Protein AF-A0A969C068-F1 (afdb_monomer)

Structure (mmCIF, N/CA/C/O backbone):
data_AF-A0A969C068-F1
#
_entry.id   AF-A0A969C068-F1
#
loop_
_atom_site.group_PDB
_atom_site.id
_atom_site.type_symbol
_atom_site.label_atom_id
_atom_site.label_alt_id
_atom_site.label_comp_id
_atom_site.label_asym_id
_atom_site.label_entity_id
_atom_site.label_seq_id
_atom_site.pdbx_PDB_ins_code
_atom_site.Cartn_x
_atom_site.Cartn_y
_atom_site.Cartn_z
_atom_site.occupancy
_atom_site.B_iso_or_equiv
_atom_site.auth_seq_id
_atom_site.auth_comp_id
_atom_site.auth_asym_id
_atom_site.auth_atom_id
_atom_site.pdbx_PDB_model_num
ATOM 1 N N . MET A 1 1 ? 37.171 -0.231 34.905 1.00 26.89 1 MET A N 1
ATOM 2 C CA . MET A 1 1 ? 38.374 -1.088 34.854 1.00 26.89 1 MET A CA 1
ATOM 3 C C . MET A 1 1 ? 37.939 -2.482 34.442 1.00 26.89 1 MET A C 1
ATOM 5 O O . MET A 1 1 ? 37.021 -3.018 35.045 1.00 26.89 1 MET A O 1
ATOM 9 N N . ASN A 1 2 ? 38.546 -2.981 33.366 1.00 22.22 2 ASN A N 1
ATOM 10 C CA . ASN A 1 2 ? 38.392 -4.321 32.802 1.00 22.22 2 ASN A CA 1
ATOM 11 C C . ASN A 1 2 ? 38.686 -5.425 33.834 1.00 22.22 2 ASN A C 1
ATOM 13 O O . ASN A 1 2 ? 39.594 -5.257 34.643 1.00 22.22 2 ASN A O 1
ATOM 17 N N . LEU A 1 3 ? 38.028 -6.582 33.726 1.00 22.08 3 LEU A N 1
ATOM 18 C CA . LEU A 1 3 ? 38.562 -7.751 33.004 1.00 22.08 3 LEU A CA 1
ATOM 19 C C . LEU A 1 3 ? 37.631 -8.968 33.172 1.00 22.08 3 LEU A C 1
ATOM 21 O O . LEU A 1 3 ? 37.274 -9.362 34.276 1.00 22.08 3 LEU A O 1
ATOM 25 N N . ASN A 1 4 ? 37.286 -9.558 32.029 1.00 23.44 4 ASN A N 1
ATOM 26 C CA . ASN A 1 4 ? 36.850 -10.946 31.856 1.00 23.44 4 ASN A CA 1
ATOM 27 C C . ASN A 1 4 ? 38.076 -11.882 32.041 1.00 23.44 4 ASN A C 1
ATOM 29 O O . ASN A 1 4 ? 39.200 -11.393 31.875 1.00 23.44 4 ASN A O 1
ATOM 33 N N . PRO A 1 5 ? 37.920 -13.194 32.324 1.00 29.92 5 PRO A N 1
ATOM 34 C CA . PRO A 1 5 ? 37.975 -14.149 31.202 1.00 29.92 5 PRO A CA 1
ATOM 35 C C . PRO A 1 5 ? 37.149 -15.458 31.346 1.00 29.92 5 PRO A C 1
ATOM 37 O O . PRO A 1 5 ? 37.203 -16.149 32.357 1.00 29.92 5 PRO A O 1
ATOM 40 N N . GLN A 1 6 ? 36.450 -15.784 30.249 1.00 21.89 6 GLN A N 1
ATOM 41 C CA . GLN A 1 6 ? 36.384 -17.044 29.467 1.00 21.89 6 GLN A CA 1
ATOM 42 C C . GLN A 1 6 ? 36.517 -18.428 30.136 1.00 21.89 6 GLN A C 1
ATOM 44 O O . GLN A 1 6 ? 37.491 -18.680 30.826 1.00 21.89 6 GLN A O 1
ATOM 49 N N . TRP A 1 7 ? 35.608 -19.349 29.762 1.00 20.95 7 TRP A N 1
ATOM 50 C CA . TRP A 1 7 ? 35.811 -20.614 28.993 1.00 20.95 7 TRP A CA 1
ATOM 51 C C . TRP A 1 7 ? 34.402 -21.204 28.700 1.00 20.95 7 TRP A C 1
ATOM 53 O O . TRP A 1 7 ? 33.649 -21.458 29.630 1.00 20.95 7 TRP A O 1
ATOM 63 N N . VAL A 1 8 ? 33.842 -21.129 27.481 1.00 22.89 8 VAL A N 1
ATOM 64 C CA . VAL A 1 8 ? 33.954 -22.034 26.305 1.00 22.89 8 VAL A CA 1
ATOM 65 C C . VAL A 1 8 ? 33.561 -23.497 26.582 1.00 22.89 8 VAL A C 1
ATOM 67 O O . VAL A 1 8 ? 34.264 -24.215 27.284 1.00 22.89 8 VAL A O 1
ATOM 70 N N . GLY A 1 9 ? 32.474 -23.941 25.934 1.00 22.34 9 GLY A N 1
ATOM 71 C CA . GLY A 1 9 ? 32.031 -25.339 25.853 1.00 22.34 9 GLY A CA 1
ATOM 72 C C . GLY A 1 9 ? 30.674 -25.484 25.147 1.00 22.34 9 GLY A C 1
ATOM 73 O O . GLY A 1 9 ? 29.626 -25.325 25.753 1.00 22.34 9 GLY A O 1
ATOM 74 N N . THR A 1 10 ? 30.725 -25.734 23.843 1.00 22.59 10 THR A N 1
ATOM 75 C CA . THR A 1 10 ? 29.670 -25.747 22.811 1.00 22.59 10 THR A CA 1
ATOM 76 C C . THR A 1 10 ? 28.688 -26.931 22.860 1.00 22.59 10 THR A C 1
ATOM 78 O O . THR A 1 10 ? 29.122 -28.061 23.053 1.00 22.59 10 THR A O 1
ATOM 81 N N . SER A 1 11 ? 27.413 -26.734 22.491 1.00 22.06 11 SER A N 1
ATOM 82 C CA . SER A 1 11 ? 26.853 -27.189 21.193 1.00 22.06 11 SER A CA 1
ATOM 83 C C . SER A 1 11 ? 25.312 -27.141 21.115 1.00 22.06 11 SER A C 1
ATOM 85 O O . SER A 1 11 ? 24.604 -27.541 22.029 1.00 22.06 11 SER A O 1
ATOM 87 N N . HIS A 1 12 ? 24.847 -26.682 19.946 1.00 24.69 12 HIS A N 1
ATOM 88 C CA . HIS A 1 12 ? 23.595 -27.026 19.257 1.00 24.69 12 HIS A CA 1
ATOM 89 C C . HIS A 1 12 ? 22.262 -26.590 19.882 1.00 24.69 12 HIS A C 1
ATOM 91 O O . HIS A 1 12 ? 21.531 -27.382 20.466 1.00 24.69 12 HIS A O 1
ATOM 97 N N . ASN A 1 13 ? 21.860 -25.357 19.562 1.00 24.27 13 ASN A N 1
ATOM 98 C CA . ASN A 1 13 ? 20.476 -25.107 19.163 1.00 24.27 13 ASN A CA 1
ATOM 99 C C . ASN A 1 13 ? 20.454 -23.950 18.150 1.00 24.27 13 ASN A C 1
ATOM 101 O O . ASN A 1 13 ? 20.527 -22.782 18.523 1.00 24.27 13 ASN A O 1
ATOM 105 N N . SER A 1 14 ? 20.470 -24.271 16.854 1.00 24.91 14 SER A N 1
ATOM 106 C CA . SER A 1 14 ? 20.251 -23.281 15.797 1.00 24.91 14 SER A CA 1
ATOM 107 C C . SER A 1 14 ? 18.762 -22.959 15.746 1.00 24.91 14 SER A C 1
ATOM 109 O O . SER A 1 14 ? 17.967 -23.714 15.182 1.00 24.91 14 SER A O 1
ATOM 111 N N . ASP A 1 15 ? 18.416 -21.844 16.383 1.00 25.52 15 ASP A N 1
ATOM 112 C CA . ASP A 1 15 ? 17.096 -21.234 16.371 1.00 25.52 15 ASP A CA 1
ATOM 113 C C . ASP A 1 15 ? 16.577 -21.033 14.945 1.00 25.52 15 ASP A C 1
ATOM 115 O O . ASP A 1 15 ? 17.195 -20.389 14.094 1.00 25.52 15 ASP A O 1
ATOM 119 N N . ARG A 1 16 ? 15.380 -21.575 14.723 1.00 26.78 16 ARG A N 1
ATOM 120 C CA . ARG A 1 16 ? 14.527 -21.342 13.561 1.00 26.78 16 ARG A CA 1
ATOM 121 C C . ARG A 1 16 ? 14.121 -19.866 13.510 1.00 26.78 16 ARG A C 1
ATOM 123 O O . ARG A 1 16 ? 13.152 -19.470 14.152 1.00 26.78 16 ARG A O 1
ATOM 130 N N . ARG A 1 17 ? 14.814 -19.061 12.706 1.00 28.52 17 ARG A N 1
ATOM 131 C CA . ARG A 1 17 ? 14.251 -17.827 12.141 1.00 28.52 17 ARG A CA 1
ATOM 132 C C . ARG A 1 17 ? 13.778 -18.150 10.730 1.00 28.52 17 ARG A C 1
ATOM 134 O O . ARG A 1 17 ? 14.589 -18.272 9.820 1.00 28.52 17 ARG A O 1
ATOM 141 N N . ASN A 1 18 ? 12.474 -18.361 10.581 1.00 27.80 18 ASN A N 1
ATOM 142 C CA . ASN A 1 18 ? 11.848 -18.476 9.269 1.00 27.80 18 ASN A CA 1
ATOM 143 C C . ASN A 1 18 ? 11.972 -17.119 8.563 1.00 27.80 18 ASN A C 1
ATOM 145 O O . ASN A 1 18 ? 11.540 -16.104 9.111 1.00 27.80 18 ASN A O 1
ATOM 149 N N . SER A 1 19 ? 12.587 -17.110 7.381 1.00 33.56 19 SER A N 1
ATOM 150 C CA . SER A 1 19 ? 12.609 -15.954 6.486 1.00 33.56 19 SER A CA 1
ATOM 151 C C . SER A 1 19 ? 11.180 -15.639 6.034 1.00 33.56 19 SER A C 1
ATOM 153 O O . SER A 1 19 ? 10.400 -16.538 5.728 1.00 33.56 19 SER A O 1
ATOM 155 N N . VAL A 1 20 ? 10.824 -14.355 6.030 1.00 35.84 20 VAL A N 1
ATOM 156 C CA . VAL A 1 20 ? 9.462 -13.828 5.814 1.00 35.84 20 VAL A CA 1
ATOM 157 C C . VAL A 1 20 ? 9.002 -13.942 4.344 1.00 35.84 20 VAL A C 1
ATOM 159 O O . VAL A 1 20 ? 7.832 -13.704 4.043 1.00 35.84 20 VAL A O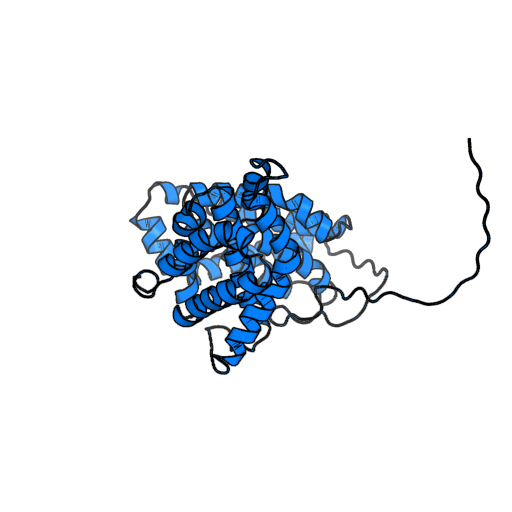 1
ATOM 162 N N . TYR A 1 21 ? 9.881 -14.380 3.437 1.00 37.47 21 TYR A N 1
ATOM 163 C CA . TYR A 1 21 ? 9.720 -14.223 1.985 1.00 37.47 21 TYR A CA 1
ATOM 164 C C . TYR A 1 21 ? 9.565 -15.537 1.191 1.00 37.47 21 TYR A C 1
ATOM 166 O O . TYR A 1 21 ? 9.425 -15.520 -0.029 1.00 37.47 21 TYR A O 1
ATOM 174 N N . ASP A 1 22 ? 9.483 -16.687 1.866 1.00 28.73 22 ASP A N 1
ATOM 175 C CA . ASP A 1 22 ? 9.559 -18.020 1.237 1.00 28.73 22 ASP A CA 1
ATOM 176 C C . ASP A 1 22 ? 8.283 -18.497 0.484 1.00 28.73 22 ASP A C 1
ATOM 178 O O . ASP A 1 22 ? 8.166 -19.680 0.158 1.00 28.73 22 ASP A O 1
ATOM 182 N N . SER A 1 23 ? 7.282 -17.647 0.194 1.00 30.17 23 SER A N 1
ATOM 183 C CA . SER A 1 23 ? 5.992 -18.145 -0.338 1.00 30.17 23 SER A CA 1
ATOM 184 C C . SER A 1 23 ? 5.181 -17.191 -1.240 1.00 30.17 23 SER A C 1
ATOM 186 O O . SER A 1 23 ? 4.031 -16.882 -0.917 1.00 30.17 23 SER A O 1
ATOM 188 N N . ILE A 1 24 ? 5.727 -16.749 -2.389 1.00 37.03 24 ILE A N 1
ATOM 189 C CA . ILE A 1 24 ? 5.018 -15.877 -3.364 1.00 37.03 24 ILE A CA 1
ATOM 190 C C . ILE A 1 24 ? 5.198 -16.308 -4.846 1.00 37.03 24 ILE A C 1
ATOM 192 O O . ILE A 1 24 ? 6.247 -16.089 -5.446 1.00 37.03 24 ILE A O 1
ATOM 196 N N . PRO A 1 25 ? 4.175 -16.910 -5.477 1.00 32.34 25 PRO A N 1
ATOM 197 C CA . PRO A 1 25 ? 4.008 -16.906 -6.951 1.00 32.34 25 PRO A CA 1
ATOM 198 C C . PRO A 1 25 ? 3.391 -15.630 -7.554 1.00 32.34 25 PRO A C 1
ATOM 200 O O . PRO A 1 25 ? 2.635 -14.950 -6.883 1.00 32.34 25 PRO A O 1
ATOM 203 N N . GLY A 1 26 ? 3.695 -15.315 -8.825 1.00 37.41 26 GLY A N 1
ATOM 204 C CA . GLY A 1 26 ? 3.322 -14.072 -9.553 1.00 37.41 26 GLY A CA 1
ATOM 205 C C . GLY A 1 26 ? 4.526 -13.189 -9.926 1.00 37.41 26 GLY A C 1
ATOM 206 O O . GLY A 1 26 ? 4.526 -12.533 -10.965 1.00 37.41 26 GLY A O 1
ATOM 207 N N . LEU A 1 27 ? 5.569 -13.310 -9.100 1.00 41.44 27 LEU A N 1
ATOM 208 C CA . LEU A 1 27 ? 6.990 -12.971 -9.279 1.00 41.44 27 LEU A CA 1
ATOM 209 C C . LEU A 1 27 ? 7.853 -14.198 -8.869 1.00 41.44 27 LEU A C 1
ATOM 211 O O . LEU A 1 27 ? 8.965 -14.082 -8.367 1.00 41.44 27 LEU A O 1
ATOM 215 N N . GLY A 1 28 ? 7.286 -15.404 -9.003 1.00 33.44 28 GLY A N 1
ATOM 216 C CA . GLY A 1 28 ? 7.732 -16.605 -8.293 1.00 33.44 28 GLY A CA 1
ATOM 217 C C . GLY A 1 28 ? 8.733 -17.469 -9.044 1.00 33.44 28 GLY A C 1
ATOM 218 O O . GLY A 1 28 ? 8.335 -18.353 -9.800 1.00 33.44 28 GLY A O 1
ATOM 219 N N . TRP A 1 29 ? 10.016 -17.286 -8.746 1.00 33.97 29 TRP A N 1
ATOM 220 C CA . TRP A 1 29 ? 11.035 -18.323 -8.955 1.00 33.97 29 TRP A CA 1
ATOM 221 C C . TRP A 1 29 ? 12.143 -18.357 -7.892 1.00 33.97 29 TRP A C 1
ATOM 223 O O . TRP A 1 29 ? 13.079 -19.144 -8.001 1.00 33.97 29 TRP A O 1
ATOM 233 N N . ALA A 1 30 ? 12.033 -17.591 -6.811 1.00 31.09 30 ALA A N 1
ATOM 234 C CA . ALA A 1 30 ? 13.000 -17.635 -5.722 1.00 31.09 30 ALA A CA 1
ATOM 235 C C . ALA A 1 30 ? 12.684 -18.753 -4.717 1.00 31.09 30 ALA A C 1
ATOM 237 O O . ALA A 1 30 ? 12.250 -18.507 -3.599 1.00 31.09 30 ALA A O 1
ATOM 238 N N . ALA A 1 31 ? 12.903 -19.998 -5.124 1.00 29.80 31 ALA A N 1
ATOM 239 C CA . ALA A 1 31 ? 13.123 -21.091 -4.188 1.00 29.80 31 ALA A CA 1
ATOM 240 C C . ALA A 1 31 ? 14.431 -21.778 -4.570 1.00 29.80 31 ALA A C 1
ATOM 242 O O . ALA A 1 31 ? 14.432 -22.792 -5.260 1.00 29.80 31 ALA A O 1
ATOM 243 N N . ASN A 1 32 ? 15.549 -21.191 -4.139 1.00 29.09 32 ASN A N 1
ATOM 244 C CA . ASN A 1 32 ? 16.734 -21.945 -3.756 1.00 29.09 32 ASN A CA 1
ATOM 245 C C . ASN A 1 32 ? 17.608 -21.133 -2.794 1.00 29.09 32 ASN A C 1
ATOM 247 O O . ASN A 1 32 ? 17.698 -19.914 -2.873 1.00 29.09 32 ASN A O 1
ATOM 251 N N . ARG A 1 33 ? 18.178 -21.885 -1.849 1.00 32.56 33 ARG A N 1
ATOM 252 C CA . ARG A 1 33 ? 18.987 -21.494 -0.690 1.00 32.56 33 ARG A CA 1
ATOM 253 C C . ARG A 1 33 ? 20.049 -20.429 -0.965 1.00 32.56 33 ARG A C 1
ATOM 255 O O . ARG A 1 33 ? 20.595 -20.371 -2.059 1.00 32.56 33 ARG A O 1
ATOM 262 N N . PHE A 1 34 ? 20.417 -19.749 0.127 1.00 34.94 34 PHE A N 1
ATOM 263 C CA . PHE A 1 34 ? 21.743 -19.189 0.410 1.00 34.94 34 PHE A CA 1
ATOM 264 C C . PHE A 1 34 ? 22.828 -19.645 -0.573 1.00 34.94 34 PHE A C 1
ATOM 266 O O . PHE A 1 34 ? 23.245 -20.805 -0.554 1.00 34.94 34 PHE A O 1
ATOM 273 N N . VAL A 1 35 ? 23.321 -18.690 -1.354 1.00 32.38 35 VAL A N 1
ATOM 274 C CA . VAL A 1 35 ? 24.689 -18.701 -1.856 1.00 32.38 35 VAL A CA 1
ATOM 275 C C . VAL A 1 35 ? 25.388 -17.551 -1.145 1.00 32.38 35 VAL A C 1
ATOM 277 O O . VAL A 1 35 ? 25.055 -16.384 -1.334 1.00 32.38 35 VAL A O 1
ATOM 280 N N . GLU A 1 36 ? 26.304 -17.908 -0.250 1.00 36.44 36 GLU A N 1
ATOM 281 C CA . GLU A 1 36 ? 27.382 -17.018 0.161 1.00 36.44 36 GLU A CA 1
ATOM 282 C C . GLU A 1 36 ? 28.137 -16.570 -1.095 1.00 36.44 36 GLU A C 1
ATOM 284 O O . GLU A 1 36 ? 28.529 -17.412 -1.896 1.00 36.44 36 GLU A O 1
ATOM 289 N N . ASN A 1 37 ? 28.349 -15.259 -1.234 1.00 45.59 37 ASN A N 1
ATOM 290 C CA . ASN A 1 37 ? 29.327 -14.636 -2.129 1.00 45.59 37 ASN A CA 1
ATOM 291 C C . ASN A 1 37 ? 29.471 -15.266 -3.526 1.00 45.59 37 ASN A C 1
ATOM 293 O O . ASN A 1 37 ? 30.408 -16.017 -3.797 1.00 45.59 37 ASN A O 1
ATOM 297 N N . SER A 1 38 ? 28.645 -14.820 -4.465 1.00 35.81 38 SER A N 1
ATOM 298 C CA . SER A 1 38 ? 29.034 -14.781 -5.874 1.00 35.81 38 SER A CA 1
ATOM 299 C C . SER A 1 38 ? 28.837 -13.357 -6.371 1.00 35.81 38 SER A C 1
ATOM 301 O O . SER A 1 38 ? 27.706 -12.903 -6.524 1.00 35.81 38 SER A O 1
ATOM 303 N N . GLY A 1 39 ? 29.953 -12.644 -6.536 1.00 44.19 39 GLY A N 1
ATOM 304 C CA . GLY A 1 39 ? 30.001 -11.323 -7.149 1.00 44.19 39 GLY A CA 1
ATOM 305 C C . GLY A 1 39 ? 29.659 -11.407 -8.630 1.00 44.19 39 GLY A C 1
ATOM 306 O O . GLY A 1 39 ? 30.554 -11.416 -9.468 1.00 44.19 39 GLY A O 1
ATOM 307 N N . ASP A 1 40 ? 28.368 -11.487 -8.931 1.00 54.28 40 ASP A N 1
ATOM 308 C CA . ASP A 1 40 ? 27.843 -11.105 -10.233 1.00 54.28 40 ASP A CA 1
ATOM 309 C C . ASP A 1 40 ? 27.427 -9.640 -10.112 1.00 54.28 40 ASP A C 1
ATOM 311 O O . ASP A 1 40 ? 26.309 -9.328 -9.698 1.00 54.28 40 ASP A O 1
ATOM 315 N N . ASP A 1 41 ? 28.367 -8.738 -10.405 1.00 63.38 41 ASP A N 1
ATOM 316 C CA . ASP A 1 41 ? 28.081 -7.309 -10.511 1.00 63.38 41 ASP A CA 1
ATOM 317 C C . ASP A 1 41 ? 26.986 -7.122 -11.567 1.00 63.38 41 ASP A C 1
ATOM 319 O O . ASP A 1 41 ? 27.193 -7.345 -12.765 1.00 63.38 41 ASP A O 1
ATOM 323 N N . LEU A 1 42 ? 25.792 -6.732 -11.119 1.00 73.12 42 LEU A N 1
ATOM 324 C CA . LEU A 1 42 ? 24.746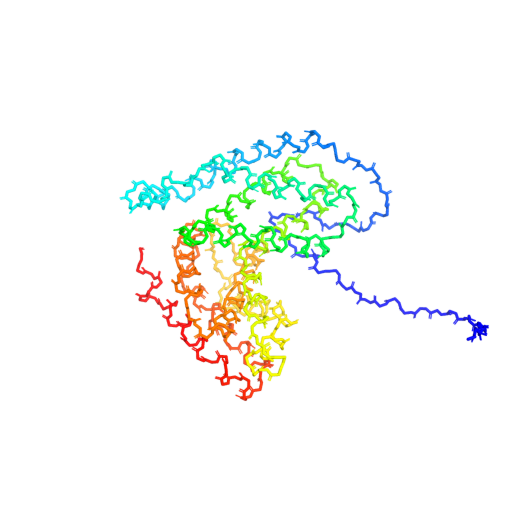 -6.255 -12.007 1.00 73.12 42 LEU A CA 1
ATOM 325 C C . LEU A 1 42 ? 25.287 -5.007 -12.706 1.00 73.12 42 LEU A C 1
ATOM 327 O O . LEU A 1 42 ? 25.452 -3.969 -12.068 1.00 73.12 42 LEU A O 1
ATOM 331 N N . ASP A 1 43 ? 25.569 -5.113 -14.005 1.00 82.62 43 ASP A N 1
ATOM 332 C CA . ASP A 1 43 ? 26.049 -3.981 -14.794 1.00 82.62 43 ASP A CA 1
ATOM 333 C C . ASP A 1 43 ? 25.055 -2.816 -14.665 1.00 82.62 43 ASP A C 1
ATOM 335 O O . ASP A 1 43 ? 23.913 -2.874 -15.134 1.00 82.62 43 ASP A O 1
ATOM 339 N N . THR A 1 44 ? 25.496 -1.751 -13.993 1.00 84.88 44 THR A N 1
ATOM 340 C CA . THR A 1 44 ? 24.709 -0.545 -13.734 1.00 84.88 44 THR A CA 1
ATOM 341 C C . THR A 1 44 ? 24.159 0.042 -15.030 1.00 84.88 44 THR A C 1
ATOM 343 O O . THR A 1 44 ? 23.010 0.480 -15.073 1.00 84.88 44 THR A O 1
ATOM 346 N N . LEU A 1 45 ? 24.939 0.008 -16.115 1.00 83.88 45 LEU A N 1
ATOM 347 C CA . LEU A 1 45 ? 24.513 0.536 -17.407 1.00 83.88 45 LEU A CA 1
ATOM 348 C C . LEU A 1 45 ? 23.431 -0.345 -18.041 1.00 83.88 45 LEU A C 1
ATOM 350 O O . LEU A 1 45 ? 22.475 0.173 -18.624 1.00 83.88 45 LEU A O 1
ATOM 354 N N . PHE A 1 46 ? 23.550 -1.668 -17.909 1.00 88.56 46 PHE A N 1
ATOM 355 C CA . PHE A 1 46 ? 22.495 -2.592 -18.323 1.00 88.56 46 PHE A CA 1
ATOM 356 C C . PHE A 1 46 ? 21.196 -2.311 -17.564 1.00 88.56 46 PHE A C 1
ATOM 358 O O . PHE A 1 46 ? 20.142 -2.181 -18.189 1.00 88.56 46 PHE A O 1
ATOM 365 N N . PHE A 1 47 ? 21.269 -2.159 -16.239 1.00 90.31 47 PHE A N 1
ATOM 366 C CA . PHE A 1 47 ? 20.090 -1.901 -15.417 1.00 90.31 47 PHE A CA 1
ATOM 367 C C . PHE A 1 47 ? 19.415 -0.574 -15.759 1.00 90.31 47 PHE A C 1
ATOM 369 O O . PHE A 1 47 ? 18.203 -0.558 -15.938 1.00 90.31 47 PHE A O 1
ATOM 376 N N . ILE A 1 48 ? 20.172 0.517 -15.910 1.00 88.75 48 ILE A N 1
ATOM 377 C CA . ILE A 1 48 ? 19.619 1.836 -16.261 1.00 88.75 48 ILE A CA 1
ATOM 378 C C . ILE A 1 48 ? 18.887 1.779 -17.609 1.00 88.75 48 ILE A C 1
ATOM 380 O O . ILE A 1 48 ? 17.759 2.259 -17.739 1.00 88.75 48 ILE A O 1
ATOM 384 N N . ASN A 1 49 ? 19.484 1.133 -18.614 1.00 89.31 49 ASN A N 1
ATOM 385 C CA . ASN A 1 49 ? 18.842 0.969 -19.919 1.00 89.31 49 ASN A CA 1
ATOM 386 C C . ASN A 1 49 ? 17.576 0.100 -19.831 1.00 89.31 49 ASN A C 1
ATOM 388 O O . ASN A 1 49 ? 16.548 0.434 -20.429 1.00 89.31 49 ASN A O 1
ATOM 392 N N . ALA A 1 50 ? 17.631 -0.992 -19.063 1.00 92.38 50 ALA A N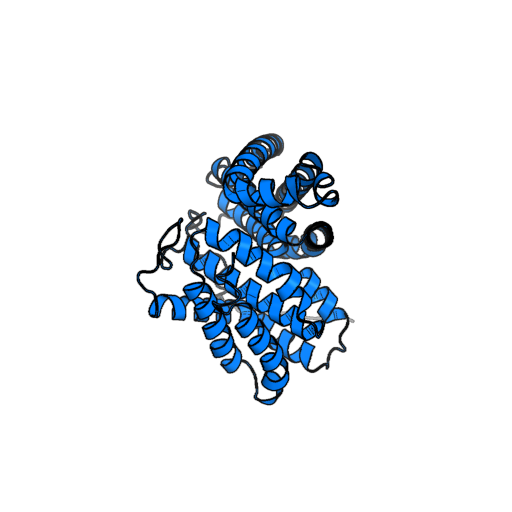 1
ATOM 393 C CA . ALA A 1 50 ? 16.477 -1.847 -18.809 1.00 92.38 50 ALA A CA 1
ATOM 394 C C . ALA A 1 50 ? 15.368 -1.090 -18.064 1.00 92.38 50 ALA A C 1
ATOM 396 O O . ALA A 1 50 ? 14.201 -1.227 -18.424 1.00 92.38 50 ALA A O 1
ATOM 397 N N . LEU A 1 51 ? 15.720 -0.243 -17.094 1.00 93.50 51 LEU A N 1
ATOM 398 C CA . LEU A 1 51 ? 14.795 0.591 -16.334 1.00 93.50 51 LEU A CA 1
ATOM 399 C C . LEU A 1 51 ? 14.064 1.575 -17.246 1.00 93.50 51 LEU A C 1
ATOM 401 O O . LEU A 1 51 ? 12.839 1.610 -17.218 1.00 93.50 51 LEU A O 1
ATOM 405 N N . HIS A 1 52 ? 14.760 2.306 -18.119 1.00 91.25 52 HIS A N 1
ATOM 406 C CA . HIS A 1 52 ? 14.098 3.221 -19.057 1.00 91.25 52 HIS A CA 1
ATOM 407 C C . HIS A 1 52 ? 13.125 2.503 -20.005 1.00 91.25 52 HIS A C 1
ATOM 409 O O . HIS A 1 52 ? 12.021 2.997 -20.265 1.00 91.25 52 HIS A O 1
ATOM 415 N N . SER A 1 53 ? 13.507 1.323 -20.504 1.00 92.81 53 SER A N 1
ATOM 416 C CA . SER A 1 53 ? 12.645 0.507 -21.367 1.00 92.81 53 SER A CA 1
ATOM 417 C C . SER A 1 53 ? 11.430 -0.052 -20.612 1.00 92.81 53 SER A C 1
ATOM 419 O O . SER A 1 53 ? 10.295 0.043 -21.097 1.00 92.81 53 SER A O 1
ATOM 421 N N . ALA A 1 54 ? 11.650 -0.574 -19.402 1.00 94.44 54 ALA A N 1
ATOM 422 C CA . ALA A 1 54 ? 10.612 -1.085 -18.514 1.00 94.44 54 ALA A CA 1
ATOM 423 C C . ALA A 1 54 ? 9.627 0.019 -18.121 1.00 94.44 54 ALA A C 1
ATOM 425 O O . ALA A 1 54 ? 8.423 -0.172 -18.249 1.00 94.44 54 ALA A O 1
ATOM 426 N N . SER A 1 55 ? 10.137 1.185 -17.732 1.00 93.56 55 SER A N 1
ATOM 427 C CA . SER A 1 55 ? 9.379 2.384 -17.370 1.00 93.56 55 SER A CA 1
ATOM 428 C C . SER A 1 55 ? 8.511 2.869 -18.541 1.00 93.56 55 SER A C 1
ATOM 430 O O . SER A 1 55 ? 7.294 2.996 -18.424 1.00 93.56 55 SER A O 1
ATOM 432 N N . SER A 1 56 ? 9.073 2.966 -19.749 1.00 91.69 56 SER A N 1
ATOM 433 C CA . SER A 1 56 ? 8.292 3.329 -20.945 1.00 91.69 56 SER A CA 1
ATOM 434 C C . SER A 1 56 ? 7.153 2.339 -21.237 1.00 91.69 56 SER A C 1
ATOM 436 O O . SER A 1 56 ? 6.029 2.740 -21.549 1.00 91.69 56 SER A O 1
ATOM 438 N N . SER A 1 57 ? 7.426 1.038 -21.105 1.00 93.88 57 SER A N 1
ATOM 439 C CA . SER A 1 57 ? 6.429 -0.023 -21.312 1.00 93.88 57 SER A CA 1
ATOM 440 C C . SER A 1 57 ? 5.363 -0.032 -20.212 1.00 93.88 57 SER A C 1
ATOM 442 O O . SER A 1 57 ? 4.182 -0.281 -20.470 1.00 93.88 57 SER A O 1
ATOM 444 N N . ALA A 1 58 ? 5.773 0.250 -18.976 1.00 93.62 58 ALA A N 1
ATOM 445 C CA . ALA A 1 58 ? 4.914 0.327 -17.806 1.00 93.62 58 ALA A CA 1
ATOM 446 C C . ALA A 1 58 ? 3.944 1.498 -17.897 1.00 93.62 58 ALA A C 1
ATOM 448 O O . ALA A 1 58 ? 2.760 1.307 -17.618 1.00 93.62 58 ALA A O 1
ATOM 449 N N . TRP A 1 59 ? 4.405 2.652 -18.385 1.00 90.81 59 TRP A N 1
ATOM 450 C CA . TRP A 1 59 ? 3.535 3.781 -18.681 1.00 90.81 59 TRP A CA 1
ATOM 451 C C . TRP A 1 59 ? 2.423 3.382 -19.652 1.00 90.81 59 TRP A C 1
ATOM 453 O O . TRP A 1 59 ? 1.248 3.515 -19.325 1.00 90.81 59 TRP A O 1
ATOM 463 N N . ALA A 1 60 ? 2.779 2.829 -20.817 1.00 90.69 60 ALA A N 1
ATOM 464 C CA . ALA A 1 60 ? 1.795 2.451 -21.834 1.00 90.69 60 ALA A CA 1
ATOM 465 C C . ALA A 1 60 ? 0.772 1.435 -21.298 1.00 90.69 60 ALA A C 1
ATOM 467 O O . ALA A 1 60 ? -0.412 1.475 -21.637 1.00 90.69 60 ALA A O 1
ATOM 468 N N . ARG A 1 61 ? 1.218 0.521 -20.427 1.00 91.75 61 ARG A N 1
ATOM 469 C CA . ARG A 1 61 ? 0.339 -0.464 -19.797 1.00 91.75 61 ARG A CA 1
ATOM 470 C C . ARG A 1 61 ? -0.592 0.155 -18.754 1.00 91.75 61 ARG A C 1
ATOM 472 O O . ARG A 1 61 ? -1.761 -0.223 -18.713 1.00 91.75 61 ARG A O 1
ATOM 479 N N . MET A 1 62 ? -0.080 1.056 -17.921 1.00 90.31 62 MET A N 1
ATOM 480 C CA . MET A 1 62 ? -0.855 1.785 -16.917 1.00 90.31 62 MET A CA 1
ATOM 481 C C . MET A 1 62 ? -1.907 2.674 -17.589 1.00 90.31 62 MET A C 1
ATOM 483 O O . MET A 1 62 ? -3.084 2.560 -17.257 1.00 90.31 62 MET A O 1
ATOM 487 N N . GLU A 1 63 ? -1.505 3.449 -18.598 1.00 86.38 63 GLU A N 1
ATOM 488 C CA . GLU A 1 63 ? -2.385 4.314 -19.389 1.00 86.38 63 GLU A CA 1
ATOM 489 C C . GLU A 1 63 ? -3.492 3.503 -20.065 1.00 86.38 63 GLU A C 1
ATOM 491 O O . GLU A 1 63 ? -4.652 3.879 -20.002 1.00 86.38 63 GLU A O 1
ATOM 496 N N . SER A 1 64 ? -3.175 2.335 -20.632 1.00 88.50 64 SER A N 1
ATOM 497 C CA . SER A 1 64 ? -4.194 1.447 -21.204 1.00 88.50 64 SER A CA 1
ATOM 498 C C . SER A 1 64 ? -5.159 0.868 -20.162 1.00 88.50 64 SER A C 1
ATOM 500 O O . SER A 1 64 ? -6.308 0.596 -20.507 1.00 88.50 64 SER A O 1
ATOM 502 N N . LEU A 1 65 ? -4.701 0.594 -18.937 1.00 87.12 65 LEU A N 1
ATOM 503 C CA . LEU A 1 65 ? -5.527 -0.015 -17.888 1.00 87.12 65 LEU A CA 1
ATOM 504 C C . LEU A 1 65 ? -6.484 1.000 -17.262 1.00 87.12 65 LEU A C 1
ATOM 506 O O . LEU A 1 65 ? -7.626 0.658 -16.964 1.00 87.12 65 LEU A O 1
ATOM 510 N N . LEU A 1 66 ? -5.989 2.215 -17.051 1.00 85.75 66 LEU A N 1
ATOM 511 C CA . LEU A 1 66 ? -6.684 3.302 -16.372 1.00 85.75 66 LEU A CA 1
ATOM 512 C C . LEU A 1 66 ? -7.096 4.393 -17.364 1.00 85.75 66 LEU A C 1
ATOM 514 O O . LEU A 1 66 ? -7.209 5.548 -16.978 1.00 85.75 66 LEU A O 1
ATOM 518 N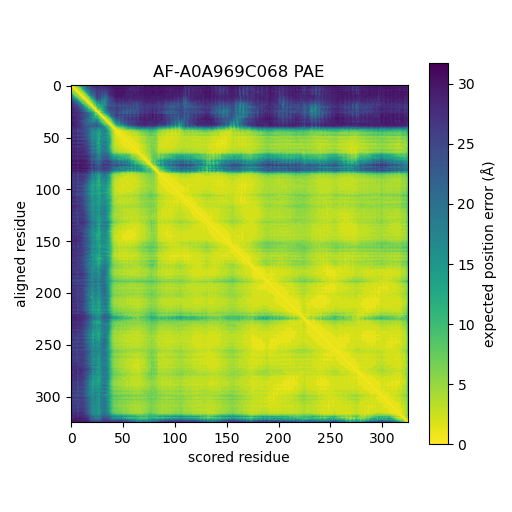 N . TYR A 1 67 ? -7.260 4.044 -18.645 1.00 80.50 67 TYR A N 1
ATOM 519 C CA . TYR A 1 67 ? -7.490 4.997 -19.734 1.00 80.50 67 TYR A CA 1
ATOM 520 C C . TYR A 1 67 ? -8.722 5.856 -19.480 1.00 80.50 67 TYR A C 1
ATOM 522 O O . TYR A 1 67 ? -8.646 7.076 -19.570 1.00 80.50 67 TYR A O 1
ATOM 530 N N . ASP A 1 68 ? -9.847 5.227 -19.138 1.00 76.44 68 ASP A N 1
ATOM 531 C CA . ASP A 1 68 ? -11.101 5.944 -18.916 1.00 76.44 68 ASP A CA 1
ATOM 532 C C . ASP A 1 68 ? -10.976 6.877 -17.706 1.00 76.44 68 ASP A C 1
ATOM 534 O O . ASP A 1 68 ? -11.399 8.024 -17.774 1.00 76.44 68 ASP A O 1
ATOM 538 N N . GLU A 1 69 ? -10.335 6.436 -16.619 1.00 75.00 69 GLU A N 1
ATOM 539 C CA . GLU A 1 69 ? -10.112 7.279 -15.443 1.00 75.00 69 GLU A CA 1
ATOM 540 C C . GLU A 1 69 ? -9.089 8.378 -15.700 1.00 75.00 69 GLU A C 1
ATOM 542 O O . GLU A 1 69 ? -9.259 9.492 -15.214 1.00 75.00 69 GLU A O 1
ATOM 547 N N . TRP A 1 70 ? -8.049 8.100 -16.481 1.00 71.50 70 TRP A N 1
ATOM 548 C CA . TRP A 1 70 ? -7.075 9.093 -16.907 1.00 71.50 70 TRP A CA 1
ATOM 549 C C . TRP A 1 70 ? -7.773 10.153 -17.766 1.00 71.50 70 TRP A C 1
ATOM 551 O O . TRP A 1 70 ? -7.774 11.325 -17.412 1.00 71.50 70 TRP A O 1
ATOM 561 N N . HIS A 1 71 ? -8.468 9.769 -18.835 1.00 69.00 71 HIS A N 1
ATOM 562 C CA . HIS A 1 71 ? -9.099 10.710 -19.761 1.00 69.00 71 HIS A CA 1
ATOM 563 C C . HIS A 1 71 ? -10.322 11.433 -19.181 1.00 69.00 71 HIS A C 1
ATOM 565 O O . HIS A 1 71 ? -10.424 12.654 -19.301 1.00 69.00 71 HIS A O 1
ATOM 571 N N . GLU A 1 72 ? -11.253 10.733 -18.529 1.00 66.50 72 GLU A N 1
ATOM 572 C CA . GLU A 1 72 ? -12.448 11.365 -17.954 1.00 66.50 72 GLU A CA 1
ATOM 573 C C . GLU A 1 72 ? -12.084 12.302 -16.794 1.00 66.50 72 GLU A C 1
ATOM 575 O O . GLU A 1 72 ? -12.715 13.343 -16.599 1.00 66.50 72 GLU A O 1
ATOM 580 N N . TYR A 1 73 ? -11.052 11.964 -16.019 1.00 64.88 73 TYR A N 1
ATOM 581 C CA . TYR A 1 73 ? -10.729 12.708 -14.810 1.00 64.88 73 TYR A CA 1
ATOM 582 C C . TYR A 1 73 ? -9.660 13.790 -15.020 1.00 64.88 73 TYR A C 1
ATOM 584 O O . TYR A 1 73 ? -9.839 14.917 -14.556 1.00 64.88 73 TYR A O 1
ATOM 592 N N . ILE A 1 74 ? -8.575 13.491 -15.744 1.00 62.00 74 ILE A N 1
ATOM 593 C CA . ILE A 1 74 ? -7.457 14.429 -15.952 1.00 62.00 74 ILE A CA 1
ATOM 594 C C . ILE A 1 74 ? -7.768 15.432 -17.062 1.00 62.00 74 ILE A C 1
ATOM 596 O O . ILE A 1 74 ? -7.540 16.626 -16.871 1.00 62.00 74 ILE A O 1
ATOM 600 N N . GLU A 1 75 ? -8.327 14.998 -18.196 1.00 59.38 75 GLU A N 1
ATOM 601 C CA . GLU A 1 75 ? -8.545 15.912 -19.327 1.00 59.38 75 GLU A CA 1
ATOM 602 C C . GLU A 1 75 ? -9.817 16.755 -19.187 1.00 59.38 75 GLU A C 1
ATOM 604 O O . GLU A 1 75 ? -9.838 17.904 -19.632 1.00 59.38 75 GLU A O 1
ATOM 609 N N . GLN A 1 76 ? -10.879 16.224 -18.568 1.00 56.88 76 GLN A N 1
ATOM 610 C CA . GLN A 1 76 ? -12.187 16.895 -18.572 1.00 56.88 76 GLN A CA 1
ATOM 611 C C . GLN A 1 76 ? -12.505 17.688 -17.299 1.00 56.88 76 GLN A C 1
ATOM 613 O O . GLN A 1 76 ? -13.380 18.555 -17.345 1.00 56.88 76 GLN A O 1
ATOM 618 N N . ARG A 1 77 ? -11.858 17.403 -16.157 1.00 58.62 77 ARG A N 1
ATOM 619 C CA . ARG A 1 77 ? -12.363 17.869 -14.851 1.00 58.62 77 ARG A CA 1
ATOM 620 C C . ARG A 1 77 ? -11.434 18.741 -14.015 1.00 58.62 77 ARG A C 1
ATOM 622 O O . ARG A 1 77 ? -11.957 19.461 -13.164 1.00 58.62 77 ARG A O 1
ATOM 629 N N . THR A 1 78 ? -10.123 18.790 -14.270 1.00 55.12 78 THR A N 1
ATOM 630 C CA . THR A 1 78 ? -9.233 19.553 -13.376 1.00 55.12 78 THR A CA 1
ATOM 631 C C . THR A 1 78 ? -8.057 20.208 -14.102 1.00 55.12 78 THR A C 1
ATOM 633 O O . THR A 1 78 ? -7.110 19.541 -14.504 1.00 55.12 78 THR A O 1
ATOM 636 N N . ALA A 1 79 ? -8.037 21.546 -14.163 1.00 58.78 79 ALA A N 1
ATOM 637 C CA . ALA A 1 79 ? -6.867 22.320 -14.610 1.00 58.78 79 ALA A CA 1
ATOM 638 C C . ALA A 1 79 ? -5.596 22.027 -13.777 1.00 58.78 79 ALA A C 1
ATOM 640 O O . ALA A 1 79 ? -4.485 22.215 -14.259 1.00 58.78 79 ALA A O 1
ATOM 641 N N . ALA A 1 80 ? -5.755 21.522 -12.546 1.00 52.69 80 ALA A N 1
ATOM 642 C CA . ALA A 1 80 ? -4.655 21.089 -11.686 1.00 52.69 80 ALA A CA 1
ATOM 643 C C . ALA A 1 80 ? -4.007 19.762 -12.123 1.00 52.69 80 ALA A C 1
ATOM 645 O O . ALA A 1 80 ? -2.862 19.516 -11.774 1.00 52.69 80 ALA A O 1
ATOM 646 N N . LEU A 1 81 ? -4.693 18.913 -12.898 1.00 54.03 81 LEU A N 1
ATOM 647 C CA . LEU A 1 81 ? -4.138 17.636 -13.367 1.00 54.03 81 LEU A CA 1
ATOM 648 C C . LEU A 1 81 ? -3.372 17.766 -14.689 1.00 54.03 81 LEU A C 1
ATOM 650 O O . LEU A 1 81 ? -2.498 16.949 -14.959 1.00 54.03 81 LEU A O 1
ATOM 654 N N . GLN A 1 82 ? -3.586 18.853 -15.442 1.00 55.97 82 GLN A N 1
ATOM 655 C CA . GLN A 1 82 ? -2.657 19.281 -16.499 1.00 55.97 82 GLN A CA 1
ATOM 656 C C . GLN A 1 82 ? -1.253 19.616 -15.952 1.00 55.97 82 GLN A C 1
ATOM 658 O O . GLN A 1 82 ? -0.320 19.767 -16.736 1.00 55.97 82 GLN A O 1
ATOM 663 N N . LEU A 1 83 ? -1.098 19.739 -14.624 1.00 54.38 83 LEU A N 1
ATOM 664 C CA . LEU A 1 83 ? 0.181 19.983 -13.951 1.00 54.38 83 LEU A CA 1
ATOM 665 C C . LEU A 1 83 ? 0.949 18.698 -13.620 1.00 54.38 83 LEU A C 1
ATOM 667 O O . LEU A 1 83 ? 2.117 18.797 -13.250 1.00 54.38 83 LEU A O 1
ATOM 671 N N . VAL A 1 84 ? 0.331 17.512 -13.725 1.00 67.69 84 VAL A N 1
ATOM 672 C CA . VAL A 1 84 ? 1.069 16.256 -13.540 1.00 67.69 84 VAL A CA 1
ATOM 673 C C . VAL A 1 84 ? 1.903 16.024 -14.790 1.00 67.69 84 VAL A C 1
ATOM 675 O O . VAL A 1 84 ? 1.448 15.458 -15.784 1.00 67.69 84 VAL A O 1
ATOM 678 N N . ASP A 1 85 ? 3.134 16.516 -14.743 1.00 78.00 85 ASP A N 1
ATOM 679 C CA . ASP A 1 85 ? 4.105 16.312 -15.801 1.00 78.00 85 ASP A CA 1
ATOM 680 C C . ASP A 1 85 ? 4.467 14.822 -15.868 1.00 78.00 85 ASP A C 1
ATOM 682 O O . ASP A 1 85 ? 5.074 14.256 -14.958 1.00 78.00 85 ASP A O 1
ATOM 686 N N . ARG A 1 86 ? 4.094 14.169 -16.974 1.00 81.75 86 ARG A N 1
ATOM 687 C CA . ARG A 1 86 ? 4.458 12.775 -17.264 1.00 81.75 86 ARG A CA 1
ATOM 688 C C . ARG A 1 86 ? 5.965 12.548 -17.152 1.00 81.75 86 ARG A C 1
ATOM 690 O O . ARG A 1 86 ? 6.384 11.459 -16.747 1.00 81.75 86 ARG A O 1
ATOM 697 N N . ALA A 1 87 ? 6.770 13.534 -17.550 1.00 84.81 87 ALA A N 1
ATOM 698 C CA . ALA A 1 87 ? 8.216 13.454 -17.435 1.00 84.81 87 ALA A CA 1
ATOM 699 C C . ALA A 1 87 ? 8.642 13.461 -15.963 1.00 84.81 87 ALA A C 1
ATOM 701 O O . ALA A 1 87 ? 9.450 12.616 -15.592 1.00 84.81 87 ALA A O 1
ATOM 702 N N . ALA A 1 88 ? 8.040 14.316 -15.129 1.00 87.69 88 ALA A N 1
ATOM 703 C CA . ALA A 1 88 ? 8.280 14.332 -13.686 1.00 87.69 88 ALA A CA 1
ATOM 704 C C . ALA A 1 88 ? 7.890 13.000 -13.027 1.00 87.69 88 ALA A C 1
ATOM 706 O O . ALA A 1 88 ? 8.740 12.372 -12.409 1.00 87.69 88 ALA A O 1
ATOM 707 N N . LEU A 1 89 ? 6.678 12.478 -13.274 1.00 88.06 89 LEU A N 1
ATOM 708 C CA . LEU A 1 89 ? 6.260 11.183 -12.711 1.00 88.06 89 LEU A CA 1
ATOM 709 C C . LEU A 1 89 ? 7.197 10.043 -13.136 1.00 88.06 89 LEU A C 1
ATOM 711 O O . LEU A 1 89 ? 7.538 9.169 -12.344 1.00 88.06 89 LEU A O 1
ATOM 715 N N . SER A 1 90 ? 7.618 10.034 -14.403 1.00 90.25 90 SER A N 1
ATOM 716 C CA . SER A 1 90 ? 8.557 9.023 -14.903 1.00 90.25 90 SER A CA 1
ATOM 717 C C . SER A 1 90 ? 9.942 9.171 -14.284 1.00 90.25 90 SER A C 1
ATOM 719 O O . SER A 1 90 ? 10.587 8.160 -14.014 1.00 90.25 90 SER A O 1
ATOM 721 N N . GLN A 1 91 ? 10.392 10.404 -14.053 1.00 92.38 91 GLN A N 1
ATOM 722 C CA . GLN A 1 91 ? 11.644 10.685 -13.366 1.00 92.38 91 GLN A CA 1
ATOM 723 C C . GLN A 1 91 ? 11.588 10.186 -11.920 1.00 92.38 91 GLN A C 1
ATOM 725 O O . GLN A 1 91 ? 12.457 9.413 -11.532 1.00 92.38 91 GLN A O 1
ATOM 730 N N . ASP A 1 92 ? 10.527 10.510 -11.179 1.00 94.19 92 ASP A N 1
ATOM 731 C CA . ASP A 1 92 ? 10.344 10.084 -9.788 1.00 94.19 92 ASP A CA 1
ATOM 732 C C . ASP A 1 92 ? 10.351 8.556 -9.650 1.00 94.19 92 ASP A C 1
ATOM 734 O O . ASP A 1 92 ? 11.021 7.992 -8.781 1.00 94.19 92 ASP A O 1
ATOM 738 N N . VAL A 1 93 ? 9.633 7.860 -10.541 1.00 93.44 93 VAL A N 1
ATOM 739 C CA . VAL A 1 93 ? 9.628 6.392 -10.577 1.00 93.44 93 VAL A CA 1
ATOM 740 C C . VAL A 1 93 ? 11.028 5.859 -10.871 1.00 93.44 93 VAL A C 1
ATOM 742 O O . VAL A 1 93 ? 11.509 4.988 -10.145 1.00 93.44 93 VAL A O 1
ATOM 745 N N . ASN A 1 94 ? 11.712 6.378 -11.892 1.00 94.50 94 ASN A N 1
ATOM 746 C CA . ASN A 1 94 ? 13.060 5.921 -12.229 1.00 94.50 94 ASN A CA 1
ATOM 747 C C . ASN A 1 94 ? 14.048 6.165 -11.078 1.00 94.50 94 ASN A C 1
ATOM 749 O O . ASN A 1 94 ? 14.834 5.273 -10.768 1.00 94.50 94 ASN A O 1
ATOM 753 N N . ASP A 1 95 ? 13.970 7.311 -10.402 1.00 95.62 95 ASP A N 1
ATOM 754 C CA . ASP A 1 95 ? 14.834 7.648 -9.269 1.00 95.62 95 ASP A CA 1
ATOM 755 C C . ASP A 1 95 ? 14.639 6.679 -8.097 1.00 95.62 95 ASP A C 1
ATOM 757 O O . ASP A 1 95 ? 15.610 6.254 -7.468 1.00 95.62 95 ASP A O 1
ATOM 761 N N . ILE A 1 96 ? 13.400 6.257 -7.829 1.00 95.44 96 ILE A N 1
ATOM 762 C CA . ILE A 1 96 ? 13.106 5.246 -6.806 1.00 95.44 96 ILE A CA 1
ATOM 763 C C . ILE A 1 96 ? 13.739 3.889 -7.161 1.00 95.44 96 ILE A C 1
ATOM 765 O O . ILE A 1 96 ? 14.360 3.254 -6.305 1.00 95.44 96 ILE A O 1
ATOM 769 N N . PHE A 1 97 ? 13.612 3.437 -8.413 1.00 95.81 97 PHE A N 1
ATOM 770 C CA . PHE A 1 97 ? 14.205 2.168 -8.854 1.00 95.81 97 PHE A CA 1
ATOM 771 C C . PHE A 1 97 ? 15.735 2.227 -8.940 1.00 95.81 97 PHE A C 1
ATOM 773 O O . PHE A 1 97 ? 16.398 1.229 -8.649 1.00 95.81 97 PHE A O 1
ATOM 780 N N . GLN A 1 98 ? 16.307 3.381 -9.281 1.00 95.25 98 GLN A N 1
ATOM 781 C CA . GLN A 1 98 ? 17.751 3.594 -9.249 1.00 95.25 98 GLN A CA 1
ATOM 782 C C . GLN A 1 98 ? 18.286 3.510 -7.816 1.00 95.25 98 GLN A C 1
ATOM 784 O O . GLN A 1 98 ? 19.264 2.812 -7.573 1.00 95.25 98 GLN A O 1
ATOM 789 N N . ARG A 1 99 ? 17.597 4.114 -6.839 1.00 95.56 99 ARG A N 1
ATOM 790 C CA . ARG A 1 99 ? 17.965 3.986 -5.417 1.00 95.56 99 ARG A CA 1
ATOM 791 C C . ARG A 1 99 ? 17.927 2.541 -4.925 1.00 95.56 99 ARG A C 1
ATOM 793 O O . ARG A 1 99 ? 18.764 2.163 -4.113 1.00 95.56 99 ARG A O 1
ATOM 800 N N . ALA A 1 100 ? 17.000 1.718 -5.421 1.00 94.94 100 ALA A N 1
ATOM 801 C CA . ALA A 1 100 ? 16.997 0.284 -5.122 1.00 94.94 100 ALA A CA 1
ATOM 802 C C . ALA A 1 100 ? 18.245 -0.431 -5.665 1.00 94.94 100 ALA A C 1
ATOM 804 O O . ALA A 1 100 ? 18.815 -1.272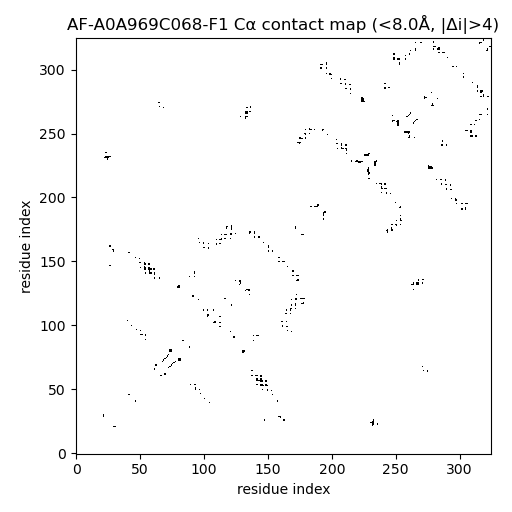 -4.970 1.00 94.94 100 ALA A O 1
ATOM 805 N N . LEU A 1 101 ? 18.694 -0.089 -6.878 1.00 94.44 101 LEU A N 1
ATOM 806 C CA . LEU A 1 101 ? 19.959 -0.598 -7.411 1.00 94.44 101 LEU A CA 1
ATOM 807 C C . LEU A 1 101 ? 21.150 -0.128 -6.565 1.00 94.44 101 LEU A C 1
ATOM 809 O O . LEU A 1 101 ? 22.010 -0.934 -6.210 1.00 94.44 101 LEU A O 1
ATOM 813 N N . ASP A 1 102 ? 21.199 1.157 -6.223 1.00 94.19 102 ASP A N 1
ATOM 814 C CA . ASP A 1 102 ? 22.286 1.730 -5.428 1.00 94.19 102 ASP A CA 1
ATOM 815 C C . ASP A 1 102 ? 22.362 1.063 -4.045 1.00 94.19 102 ASP A C 1
ATOM 817 O O . ASP A 1 102 ? 23.434 0.655 -3.605 1.00 94.19 102 ASP A O 1
ATOM 821 N N . ALA A 1 103 ? 21.219 0.855 -3.389 1.00 94.44 103 ALA A N 1
ATOM 822 C CA . ALA A 1 103 ? 21.135 0.138 -2.121 1.00 94.44 103 ALA A CA 1
ATOM 823 C C . ALA A 1 103 ? 21.640 -1.308 -2.239 1.00 94.44 103 ALA A C 1
ATOM 825 O O . ALA A 1 103 ? 22.434 -1.756 -1.410 1.00 94.44 103 ALA A O 1
ATOM 826 N N . HIS A 1 104 ? 21.236 -2.020 -3.296 1.00 92.19 104 HIS A N 1
ATOM 827 C CA . HIS A 1 104 ? 21.704 -3.379 -3.554 1.00 92.19 104 HIS A CA 1
ATOM 828 C C . HIS A 1 104 ? 23.222 -3.440 -3.765 1.00 92.19 104 HIS A C 1
ATOM 830 O O . HIS A 1 104 ? 23.898 -4.249 -3.129 1.00 92.19 104 HIS A O 1
ATOM 836 N N . THR A 1 105 ? 23.766 -2.564 -4.612 1.00 91.25 105 THR A N 1
ATOM 837 C CA . THR A 1 105 ? 25.208 -2.514 -4.916 1.00 91.25 105 THR A CA 1
ATOM 838 C C . THR A 1 105 ? 26.052 -2.110 -3.706 1.00 91.25 105 THR A C 1
ATOM 840 O O . THR A 1 105 ? 27.180 -2.573 -3.557 1.00 91.25 105 THR A O 1
ATOM 843 N N . GLN A 1 106 ? 25.498 -1.308 -2.795 1.00 93.38 106 GLN A N 1
ATOM 844 C CA . GLN A 1 106 ? 26.132 -0.938 -1.527 1.00 93.38 106 GLN A CA 1
ATOM 845 C C . GLN A 1 106 ? 25.985 -2.011 -0.433 1.00 93.38 106 GLN A C 1
ATOM 847 O O . GLN A 1 106 ? 26.542 -1.855 0.655 1.00 93.38 106 GLN A O 1
ATOM 852 N N . GLY A 1 107 ? 25.256 -3.100 -0.696 1.00 92.88 107 GLY A N 1
ATOM 853 C CA . GLY A 1 107 ? 25.021 -4.175 0.269 1.00 92.88 107 GLY A CA 1
ATOM 854 C C . GLY A 1 107 ? 24.077 -3.792 1.412 1.00 92.88 107 GLY A C 1
ATOM 855 O O . GLY A 1 107 ? 24.124 -4.415 2.475 1.00 92.88 107 GLY A O 1
ATOM 856 N N . LEU A 1 108 ? 23.236 -2.772 1.222 1.00 95.19 108 LEU A N 1
ATOM 857 C CA . LEU A 1 108 ? 22.223 -2.374 2.197 1.00 95.19 108 LEU A CA 1
ATOM 858 C C . LEU A 1 108 ? 21.162 -3.474 2.308 1.00 95.19 108 LEU A C 1
ATOM 860 O O . LEU A 1 108 ? 20.724 -4.003 1.297 1.00 95.19 108 LEU A O 1
ATOM 864 N N . SER A 1 109 ? 20.713 -3.848 3.508 1.00 93.94 109 SER A N 1
ATOM 865 C CA . SER A 1 109 ? 19.648 -4.855 3.606 1.00 93.94 109 SER A CA 1
ATOM 866 C C . SER A 1 109 ? 18.296 -4.279 3.141 1.00 93.94 109 SER A C 1
ATOM 868 O O . SER A 1 109 ? 18.072 -3.079 3.298 1.00 93.94 109 SER A O 1
ATOM 870 N N . PRO A 1 110 ? 17.333 -5.092 2.655 1.00 92.81 110 PRO A N 1
ATOM 871 C CA . PRO A 1 110 ? 15.988 -4.599 2.337 1.00 92.81 110 PRO A CA 1
ATOM 872 C C . PRO A 1 110 ? 15.285 -3.912 3.520 1.00 92.81 110 PRO A C 1
ATOM 874 O O . PRO A 1 110 ? 14.511 -2.977 3.330 1.00 92.81 110 PRO A O 1
ATOM 877 N N . ALA A 1 111 ? 15.573 -4.341 4.753 1.00 90.00 111 ALA A N 1
ATOM 878 C CA . ALA A 1 111 ? 15.030 -3.712 5.954 1.00 90.00 111 ALA A CA 1
ATOM 879 C C . ALA A 1 111 ? 15.596 -2.298 6.160 1.00 90.00 111 ALA A C 1
ATOM 881 O O . ALA A 1 111 ? 14.833 -1.368 6.413 1.00 90.00 111 ALA A O 1
ATOM 882 N N . ASP A 1 112 ? 16.910 -2.128 6.003 1.00 93.25 112 ASP A N 1
ATOM 883 C CA . ASP A 1 112 ? 17.551 -0.814 6.110 1.00 93.25 112 ASP A CA 1
ATOM 884 C C . ASP A 1 112 ? 17.149 0.090 4.937 1.00 93.25 112 ASP A C 1
ATOM 886 O O . ASP A 1 112 ? 16.852 1.265 5.137 1.00 93.25 112 ASP A O 1
ATOM 890 N N . PHE A 1 113 ? 17.029 -0.472 3.730 1.00 94.94 113 PHE A N 1
ATOM 891 C CA . PHE A 1 113 ? 16.491 0.225 2.563 1.00 94.94 113 PHE A CA 1
ATOM 892 C C . PHE A 1 113 ? 15.054 0.710 2.795 1.00 94.94 113 PHE A C 1
ATOM 894 O O . PHE A 1 113 ? 14.712 1.824 2.414 1.00 94.94 113 PHE A O 1
ATOM 901 N N . SER A 1 114 ? 14.211 -0.077 3.472 1.00 92.50 114 SER A N 1
ATOM 902 C CA . SER A 1 114 ? 12.858 0.365 3.830 1.00 92.50 114 SER A CA 1
ATOM 903 C C . SER A 1 114 ? 12.848 1.545 4.791 1.00 92.50 114 SER A C 1
ATOM 905 O O . SER A 1 114 ? 11.921 2.351 4.727 1.00 92.50 114 SER A O 1
ATOM 907 N N . LEU A 1 115 ? 13.826 1.643 5.691 1.00 90.31 115 LEU A N 1
ATOM 908 C CA . LEU A 1 115 ? 13.956 2.800 6.573 1.00 90.31 115 LEU A CA 1
ATOM 909 C C . LEU A 1 115 ? 14.434 4.024 5.786 1.00 90.31 115 LEU A C 1
ATOM 911 O O . LEU A 1 115 ? 13.850 5.095 5.933 1.00 90.31 115 LEU A O 1
ATOM 915 N N . ASP A 1 116 ? 15.431 3.848 4.916 1.00 92.62 116 ASP A N 1
ATOM 916 C CA . ASP A 1 116 ? 15.988 4.915 4.075 1.00 92.62 116 ASP A CA 1
ATOM 917 C C . ASP A 1 116 ? 14.956 5.487 3.085 1.00 92.62 116 ASP A C 1
ATOM 919 O O . ASP A 1 116 ? 14.862 6.698 2.887 1.00 92.62 116 ASP A O 1
ATOM 923 N N . MET A 1 117 ? 14.107 4.628 2.515 1.00 92.25 117 MET A N 1
ATOM 924 C CA . MET A 1 117 ? 13.111 5.018 1.512 1.00 92.25 117 MET A CA 1
ATOM 925 C C . MET A 1 117 ? 11.763 5.468 2.082 1.00 92.25 117 MET A C 1
ATOM 927 O O . MET A 1 117 ? 10.937 5.980 1.321 1.00 92.25 117 MET A O 1
ATOM 931 N N . SER A 1 118 ? 11.534 5.333 3.392 1.00 89.31 118 SER A N 1
ATOM 932 C CA . SER A 1 118 ? 10.267 5.727 4.025 1.00 89.31 118 SER A CA 1
ATOM 933 C C . SER A 1 118 ? 9.945 7.207 3.789 1.00 89.31 118 SER A C 1
ATOM 935 O O . SER A 1 118 ? 8.811 7.547 3.445 1.00 89.31 118 SER A O 1
ATOM 937 N N . ASP A 1 119 ? 10.929 8.096 3.947 1.00 91.44 119 ASP A N 1
ATOM 938 C CA . ASP A 1 119 ? 10.732 9.533 3.731 1.00 91.44 119 ASP A CA 1
ATOM 939 C C . ASP A 1 119 ? 10.668 9.918 2.243 1.00 91.44 119 ASP A C 1
ATOM 941 O O . ASP A 1 119 ? 9.705 10.591 1.876 1.00 91.44 119 ASP A O 1
ATOM 945 N N . PRO A 1 120 ? 11.589 9.478 1.361 1.00 93.12 120 PRO A N 1
ATOM 946 C CA . PRO A 1 120 ? 11.500 9.759 -0.073 1.00 93.12 120 PRO A CA 1
ATOM 947 C C . PRO A 1 120 ? 10.186 9.290 -0.713 1.00 93.12 120 PRO A C 1
ATOM 949 O O . PRO A 1 120 ? 9.500 10.080 -1.358 1.00 93.12 120 PRO A O 1
ATOM 952 N N . ILE A 1 121 ? 9.796 8.025 -0.510 1.00 93.88 121 ILE A N 1
ATOM 953 C CA . ILE A 1 121 ? 8.575 7.472 -1.119 1.00 93.88 121 ILE A CA 1
ATOM 954 C C . ILE A 1 121 ? 7.336 8.028 -0.424 1.00 93.88 121 ILE A C 1
ATOM 956 O O . ILE A 1 121 ? 6.363 8.383 -1.087 1.00 93.88 121 ILE A O 1
ATOM 960 N N . GLY A 1 122 ? 7.363 8.141 0.906 1.00 91.94 122 GLY A N 1
ATOM 961 C CA . GLY A 1 122 ? 6.249 8.700 1.660 1.00 91.94 122 GLY A CA 1
ATOM 962 C C . GLY A 1 122 ? 5.986 10.169 1.318 1.00 91.94 122 GLY A C 1
ATOM 963 O O . GLY A 1 122 ? 4.826 10.561 1.206 1.00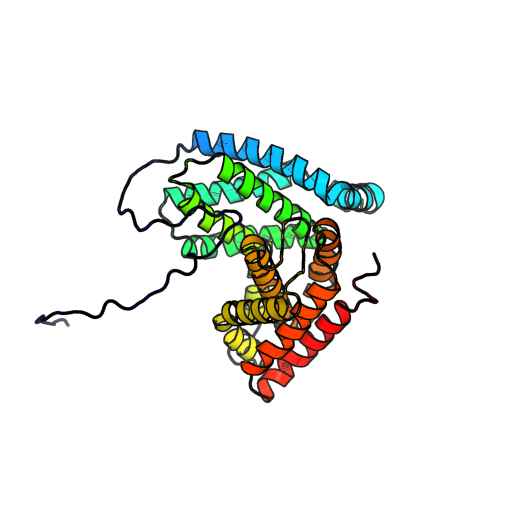 91.94 122 GLY A O 1
ATOM 964 N N . GLY A 1 123 ? 7.040 10.963 1.110 1.00 92.56 123 GLY A N 1
ATOM 965 C CA . GLY A 1 123 ? 6.957 12.353 0.662 1.00 92.56 12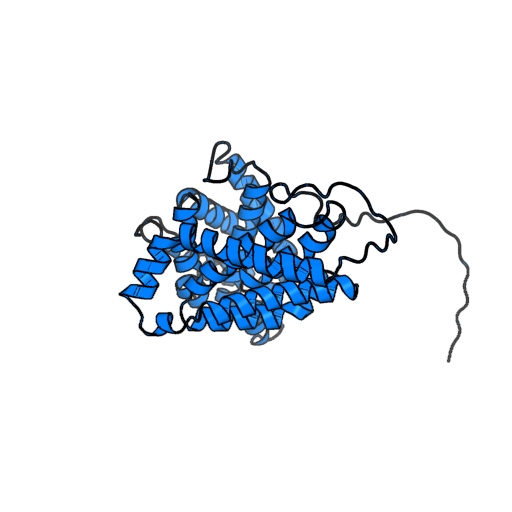3 GLY A CA 1
ATOM 966 C C . GLY A 1 123 ? 6.374 12.462 -0.743 1.00 92.56 123 GLY A C 1
ATOM 967 O O . GLY A 1 123 ? 5.402 13.188 -0.936 1.00 92.56 123 GLY A O 1
ATOM 968 N N . LEU A 1 124 ? 6.871 11.652 -1.682 1.00 92.94 124 LEU A N 1
ATOM 969 C CA . LEU A 1 124 ? 6.325 11.577 -3.038 1.00 92.94 124 LEU A CA 1
ATOM 970 C C . LEU A 1 124 ? 4.831 11.233 -3.021 1.00 92.94 124 LEU A C 1
ATOM 972 O O . LEU A 1 124 ? 3.997 11.878 -3.652 1.00 92.94 124 LEU A O 1
ATOM 976 N N . ARG A 1 125 ? 4.470 10.224 -2.229 1.00 92.31 125 ARG A N 1
ATOM 977 C CA . ARG A 1 125 ? 3.084 9.804 -2.064 1.00 92.31 125 ARG A CA 1
ATOM 978 C C . ARG A 1 125 ? 2.213 10.938 -1.512 1.00 92.31 125 ARG A C 1
ATOM 980 O O . ARG A 1 125 ? 1.086 11.094 -1.972 1.00 92.31 125 ARG A O 1
ATOM 987 N N . GLN A 1 126 ? 2.698 11.701 -0.529 1.00 90.94 126 GLN A N 1
ATOM 988 C CA . GLN A 1 126 ? 1.987 12.860 0.029 1.00 90.94 126 GLN A CA 1
ATOM 989 C C . GLN A 1 126 ? 1.822 13.980 -1.007 1.00 90.94 126 GLN A C 1
ATOM 991 O O . GLN A 1 126 ? 0.737 14.549 -1.104 1.00 90.94 126 GLN A O 1
ATOM 996 N N . GLU A 1 127 ? 2.857 14.260 -1.799 1.00 91.25 127 GLU A N 1
ATOM 997 C CA . GLU A 1 127 ? 2.838 15.270 -2.859 1.00 91.25 127 GLU A CA 1
ATOM 998 C C . GLU A 1 127 ? 1.758 14.973 -3.906 1.00 91.25 127 GLU A C 1
ATOM 1000 O O . GLU A 1 127 ? 0.873 15.800 -4.138 1.00 91.25 127 GLU A O 1
ATOM 1005 N N . TYR A 1 128 ? 1.746 13.759 -4.462 1.00 90.12 128 TYR A N 1
ATOM 1006 C CA . TYR A 1 128 ? 0.731 13.366 -5.442 1.00 90.12 128 TYR A CA 1
ATOM 1007 C C . TYR A 1 128 ? -0.673 13.286 -4.832 1.00 90.12 128 TYR A C 1
ATOM 1009 O O . TYR A 1 128 ? -1.643 13.705 -5.465 1.00 90.12 128 TYR A O 1
ATOM 1017 N N . ALA A 1 129 ? -0.797 12.810 -3.588 1.00 89.06 129 ALA A N 1
ATOM 1018 C CA . ALA A 1 129 ? -2.080 12.763 -2.890 1.00 89.06 129 ALA A CA 1
ATOM 1019 C C . ALA A 1 129 ? -2.686 14.155 -2.658 1.00 89.06 129 ALA A C 1
ATOM 1021 O O . ALA A 1 129 ? -3.907 14.302 -2.695 1.00 89.06 129 ALA A O 1
ATOM 1022 N N . ALA A 1 130 ? -1.844 15.166 -2.418 1.00 88.62 130 ALA A N 1
ATOM 1023 C CA . ALA A 1 130 ? -2.272 16.543 -2.195 1.00 88.62 130 ALA A CA 1
ATOM 1024 C C . ALA A 1 130 ? -2.809 17.216 -3.468 1.00 88.62 130 ALA A C 1
ATOM 1026 O O . ALA A 1 130 ? -3.646 18.114 -3.370 1.00 88.62 130 ALA A O 1
ATOM 1027 N N . ILE A 1 131 ? -2.351 16.784 -4.647 1.00 87.06 131 ILE A N 1
ATOM 1028 C CA . ILE A 1 131 ? -2.889 17.229 -5.940 1.00 87.06 131 ILE A CA 1
ATOM 1029 C C . ILE A 1 131 ? -4.237 16.549 -6.192 1.00 87.06 131 ILE A C 1
ATOM 1031 O O . ILE A 1 131 ? -5.247 17.214 -6.416 1.00 87.06 131 ILE A O 1
ATOM 1035 N N . GLU A 1 132 ? -4.241 15.216 -6.171 1.00 85.69 132 GLU A N 1
ATOM 1036 C CA . GLU A 1 132 ? -5.426 14.386 -6.369 1.00 85.69 132 GLU A CA 1
ATOM 1037 C C . GLU A 1 132 ? -5.138 12.972 -5.834 1.00 85.69 132 GLU A C 1
ATOM 1039 O O . GLU A 1 132 ? -4.254 12.288 -6.355 1.00 85.69 132 GLU A O 1
ATOM 1044 N N . PRO A 1 133 ? -5.898 12.471 -4.848 1.00 87.31 133 PRO A N 1
ATOM 1045 C CA . PRO A 1 133 ? -5.614 11.190 -4.202 1.00 87.31 133 PRO A CA 1
ATOM 1046 C C . PRO A 1 133 ? -5.531 9.981 -5.139 1.00 87.31 133 PRO A C 1
ATOM 1048 O O . PRO A 1 133 ? -4.740 9.069 -4.900 1.00 87.31 133 PRO A O 1
ATOM 1051 N N . ARG A 1 134 ? -6.273 9.969 -6.253 1.00 87.50 134 ARG A N 1
ATOM 1052 C CA . ARG A 1 134 ? -6.144 8.901 -7.260 1.00 87.50 134 ARG A CA 1
ATOM 1053 C C . ARG A 1 134 ? -4.759 8.801 -7.891 1.00 87.50 134 ARG A C 1
ATOM 1055 O O . ARG A 1 134 ? -4.411 7.724 -8.370 1.00 87.50 134 ARG A O 1
ATOM 1062 N N . LEU A 1 135 ? -3.962 9.871 -7.895 1.00 88.56 135 LEU A N 1
ATOM 1063 C CA . LEU A 1 135 ? -2.593 9.851 -8.424 1.00 88.56 135 LEU A CA 1
ATOM 1064 C C . LEU A 1 135 ? -1.712 8.827 -7.710 1.00 88.56 135 LEU A C 1
ATOM 1066 O O . LEU A 1 135 ? -0.829 8.257 -8.343 1.00 88.56 135 LEU A O 1
ATOM 1070 N N . ILE A 1 136 ? -2.019 8.479 -6.457 1.00 90.69 136 ILE A N 1
ATOM 1071 C CA . ILE A 1 136 ? -1.376 7.354 -5.765 1.00 90.69 136 ILE A CA 1
ATOM 1072 C C . ILE A 1 136 ? -1.628 6.036 -6.515 1.00 90.69 136 ILE A C 1
ATOM 1074 O O . ILE A 1 136 ? -0.734 5.200 -6.628 1.00 90.69 136 ILE A O 1
ATOM 1078 N N . GLY A 1 137 ? -2.832 5.830 -7.050 1.00 89.62 137 GLY A N 1
ATOM 1079 C CA . GLY A 1 137 ? -3.198 4.638 -7.813 1.00 89.62 137 GLY A CA 1
ATOM 1080 C C . GLY A 1 137 ? -2.496 4.579 -9.168 1.00 89.62 137 GLY A C 1
ATOM 1081 O O . GLY A 1 137 ? -2.022 3.515 -9.562 1.00 89.62 137 GLY A O 1
ATOM 1082 N N . PHE A 1 138 ? -2.343 5.722 -9.841 1.00 89.38 138 PHE A N 1
ATOM 1083 C CA . PHE A 1 138 ? -1.534 5.827 -11.058 1.00 89.38 138 PHE A CA 1
ATOM 1084 C C . PHE A 1 138 ? -0.054 5.542 -10.778 1.00 89.38 138 PHE A C 1
ATOM 1086 O O . PHE A 1 138 ? 0.536 4.685 -11.434 1.00 89.38 138 PHE A O 1
ATOM 1093 N N . LEU A 1 139 ? 0.524 6.186 -9.759 1.00 91.38 139 LEU A N 1
ATOM 1094 C CA . LEU A 1 139 ? 1.920 6.012 -9.356 1.00 91.38 139 LEU A CA 1
ATOM 1095 C C . LEU A 1 139 ? 2.209 4.567 -8.913 1.00 91.38 139 LEU A C 1
ATOM 1097 O O . LEU A 1 139 ? 3.172 3.961 -9.376 1.00 91.38 139 LEU A O 1
ATOM 1101 N N . SER A 1 140 ? 1.351 3.967 -8.085 1.00 91.81 140 SER A N 1
ATOM 1102 C CA . SER A 1 140 ? 1.495 2.564 -7.655 1.00 91.81 140 SER A CA 1
ATOM 1103 C C . SER A 1 140 ? 1.346 1.571 -8.804 1.00 91.81 140 SER A C 1
ATOM 1105 O O . SER A 1 140 ? 2.148 0.642 -8.912 1.00 91.81 140 SER A O 1
ATOM 1107 N N . THR A 1 141 ? 0.386 1.784 -9.707 1.00 91.00 141 THR A N 1
ATOM 1108 C CA . THR A 1 141 ? 0.216 0.950 -10.907 1.00 91.00 141 THR A CA 1
ATOM 1109 C C . THR A 1 141 ? 1.420 1.075 -11.839 1.00 91.00 141 THR A C 1
ATOM 1111 O O . THR A 1 141 ? 1.893 0.071 -12.376 1.00 91.00 141 THR A O 1
ATOM 1114 N N . TYR A 1 142 ? 1.957 2.286 -12.001 1.00 92.62 142 TYR A N 1
ATOM 1115 C CA . TYR A 1 142 ? 3.157 2.532 -12.790 1.00 92.62 142 TYR A CA 1
ATOM 1116 C C . TYR A 1 142 ? 4.366 1.803 -12.190 1.00 92.62 142 TYR A C 1
ATOM 1118 O O . TYR A 1 142 ? 4.971 0.973 -12.868 1.00 92.62 142 TYR A O 1
ATOM 1126 N N . CYS A 1 143 ? 4.651 1.999 -10.899 1.00 93.75 143 CYS A N 1
ATOM 1127 C CA . CYS A 1 143 ? 5.722 1.290 -10.197 1.00 93.75 143 CYS A CA 1
ATOM 1128 C C . CYS A 1 143 ? 5.576 -0.234 -10.287 1.00 93.75 143 CYS A C 1
ATOM 1130 O O . CYS A 1 143 ? 6.565 -0.928 -10.519 1.00 93.75 143 CYS A O 1
ATOM 1132 N N . PHE A 1 144 ? 4.357 -0.766 -10.153 1.00 91.69 144 PHE A N 1
ATOM 1133 C CA . PHE A 1 144 ? 4.100 -2.200 -10.288 1.00 91.69 144 PHE A CA 1
ATOM 1134 C C . PHE A 1 144 ? 4.534 -2.737 -11.655 1.00 91.69 144 PHE A C 1
ATOM 1136 O O . PHE A 1 144 ? 5.263 -3.730 -11.730 1.00 91.69 144 PHE A O 1
ATOM 1143 N N . TYR A 1 145 ? 4.102 -2.093 -12.742 1.00 92.44 145 TYR A N 1
ATOM 1144 C CA . TYR A 1 145 ? 4.469 -2.541 -14.082 1.00 92.44 145 TYR A CA 1
ATOM 1145 C C . TYR A 1 145 ? 5.951 -2.304 -14.384 1.00 92.44 145 TYR A C 1
ATOM 1147 O O . TYR A 1 145 ? 6.559 -3.152 -15.038 1.00 92.44 145 TYR A O 1
ATOM 1155 N N . THR A 1 146 ? 6.554 -1.230 -13.865 1.00 94.94 146 THR A N 1
ATOM 1156 C CA . THR A 1 146 ? 7.997 -0.982 -13.999 1.00 94.94 146 THR A CA 1
ATOM 1157 C C . THR A 1 146 ? 8.788 -2.099 -13.331 1.00 94.94 146 THR A C 1
ATOM 1159 O O . THR A 1 146 ? 9.614 -2.724 -13.991 1.00 94.94 146 THR A O 1
ATOM 1162 N N . ALA A 1 147 ? 8.471 -2.437 -12.074 1.00 94.00 147 ALA A N 1
ATOM 1163 C CA . ALA A 1 147 ? 9.086 -3.563 -11.373 1.00 94.00 147 ALA A CA 1
ATOM 1164 C C . ALA A 1 147 ? 8.913 -4.865 -12.158 1.00 94.00 147 ALA A C 1
ATOM 1166 O O . ALA A 1 147 ? 9.873 -5.607 -12.339 1.00 94.00 147 ALA A O 1
ATOM 1167 N N . ARG A 1 148 ? 7.705 -5.142 -12.660 1.00 91.50 148 ARG A N 1
ATOM 1168 C CA . ARG A 1 148 ? 7.420 -6.364 -13.417 1.00 91.50 148 ARG A CA 1
ATOM 1169 C C . ARG A 1 148 ? 8.282 -6.478 -14.676 1.00 91.50 148 ARG A C 1
ATOM 1171 O O . ARG A 1 148 ? 8.945 -7.494 -14.856 1.00 91.50 148 ARG A O 1
ATOM 1178 N N . TYR A 1 149 ? 8.288 -5.458 -15.531 1.00 94.06 149 TYR A N 1
ATOM 1179 C CA . TYR A 1 149 ? 9.050 -5.499 -16.781 1.00 94.06 149 TYR A CA 1
ATOM 1180 C C . TYR A 1 149 ? 10.559 -5.482 -16.545 1.00 94.06 149 TYR A C 1
ATOM 1182 O O . TYR A 1 149 ? 11.301 -6.161 -17.254 1.00 94.06 149 TYR A O 1
ATOM 1190 N N . LEU A 1 150 ? 11.014 -4.763 -15.519 1.00 93.81 150 LEU A N 1
ATOM 1191 C CA . LEU A 1 150 ? 12.414 -4.760 -15.121 1.00 93.81 150 LEU A CA 1
ATOM 1192 C C . LEU A 1 150 ? 12.847 -6.143 -14.632 1.00 93.81 150 LEU A C 1
ATOM 1194 O O . LEU A 1 150 ? 13.875 -6.657 -15.064 1.00 93.81 150 LEU A O 1
ATOM 1198 N N . MET A 1 151 ? 12.022 -6.789 -13.806 1.00 92.62 151 MET A N 1
ATOM 1199 C CA . MET A 1 151 ? 12.236 -8.169 -13.381 1.00 92.62 151 MET A CA 1
ATOM 1200 C C . MET A 1 151 ? 12.320 -9.102 -14.586 1.00 92.62 151 MET A C 1
ATOM 1202 O O . MET A 1 151 ? 13.285 -9.849 -14.690 1.00 92.62 151 MET A O 1
ATOM 1206 N N . ASP A 1 152 ? 11.394 -9.030 -15.541 1.00 90.94 152 ASP A N 1
ATOM 1207 C CA . ASP A 1 152 ? 11.426 -9.888 -16.733 1.00 90.94 152 ASP A CA 1
ATOM 1208 C C . ASP A 1 152 ? 12.753 -9.768 -17.517 1.00 90.94 152 ASP A C 1
ATOM 1210 O O . ASP A 1 152 ? 13.260 -10.775 -18.022 1.00 90.94 152 ASP A O 1
ATOM 1214 N N . GLY A 1 153 ? 13.362 -8.575 -17.543 1.00 88.56 153 GLY A N 1
ATOM 1215 C CA . GLY A 1 153 ? 14.659 -8.313 -18.179 1.00 88.56 153 GLY A CA 1
ATOM 1216 C C . GLY A 1 153 ? 15.899 -8.716 -17.367 1.00 88.56 153 GLY A C 1
ATOM 1217 O O . GLY A 1 153 ? 16.969 -8.899 -17.944 1.00 88.56 153 GLY A O 1
ATOM 1218 N N . LEU A 1 154 ? 15.785 -8.881 -16.047 1.00 89.12 154 LEU A N 1
ATOM 1219 C CA . LEU A 1 154 ? 16.918 -9.192 -15.168 1.00 89.12 154 LEU A CA 1
ATOM 1220 C C . LEU A 1 154 ? 17.375 -10.666 -15.274 1.00 89.12 154 LEU A C 1
ATOM 1222 O O . LEU A 1 154 ? 16.545 -11.552 -15.513 1.00 89.12 154 LEU A O 1
ATOM 1226 N N . PRO A 1 155 ? 18.665 -10.975 -15.021 1.00 89.50 155 PRO A N 1
ATOM 1227 C CA . PRO A 1 155 ? 19.164 -12.350 -14.991 1.00 89.50 155 PRO A CA 1
ATOM 1228 C C . PRO A 1 155 ? 18.489 -13.239 -13.928 1.00 89.50 155 PRO A C 1
ATOM 1230 O O . PRO A 1 155 ? 18.236 -12.772 -12.812 1.00 89.50 155 PRO A O 1
ATOM 1233 N N . PRO A 1 156 ? 18.289 -14.549 -14.197 1.00 89.19 156 PRO A N 1
ATOM 1234 C CA . PRO A 1 156 ? 17.711 -15.501 -13.247 1.00 89.19 156 PRO A CA 1
ATOM 1235 C C . PRO A 1 156 ? 18.480 -15.757 -11.943 1.00 89.19 156 PRO A C 1
ATOM 1237 O O . PRO A 1 156 ? 18.019 -16.539 -11.129 1.00 89.19 156 PRO A O 1
ATOM 1240 N N . ALA A 1 157 ? 19.634 -15.146 -11.708 1.00 88.69 157 ALA A N 1
ATOM 1241 C CA . ALA A 1 157 ? 20.276 -15.183 -10.391 1.00 88.69 157 ALA A CA 1
ATOM 1242 C C . ALA A 1 157 ? 19.901 -13.960 -9.536 1.00 88.69 157 ALA A C 1
ATOM 1244 O O . ALA A 1 157 ? 19.826 -14.046 -8.315 1.00 88.69 157 ALA A O 1
ATOM 1245 N N . ILE A 1 158 ? 19.616 -12.827 -10.186 1.00 88.69 158 ILE A N 1
ATOM 1246 C CA . ILE A 1 158 ? 19.532 -11.511 -9.543 1.00 88.69 158 ILE A CA 1
ATOM 1247 C C . ILE A 1 158 ? 18.098 -11.149 -9.157 1.00 88.69 158 ILE A C 1
ATOM 1249 O O . ILE A 1 158 ? 17.887 -10.437 -8.177 1.00 88.69 158 ILE A O 1
ATOM 1253 N N . ARG A 1 159 ? 17.081 -11.646 -9.873 1.00 90.81 159 ARG A N 1
ATOM 1254 C CA . ARG A 1 159 ? 15.698 -11.231 -9.577 1.00 90.81 159 ARG A CA 1
ATOM 1255 C C . ARG A 1 159 ? 15.230 -11.481 -8.135 1.00 90.81 159 ARG A C 1
ATOM 1257 O O . ARG A 1 159 ? 14.514 -10.613 -7.662 1.00 90.81 159 ARG A O 1
ATOM 1264 N N . PRO A 1 160 ? 15.589 -12.552 -7.394 1.00 88.88 160 PRO A N 1
ATOM 1265 C CA . PRO A 1 160 ? 15.151 -12.717 -6.010 1.00 88.88 160 PRO A CA 1
ATOM 1266 C C . PRO A 1 160 ? 15.721 -11.616 -5.129 1.00 88.88 160 PRO A C 1
ATOM 1268 O O . PRO A 1 160 ? 15.031 -11.110 -4.258 1.00 88.88 160 PRO A O 1
ATOM 1271 N N . LEU A 1 161 ? 16.971 -11.232 -5.400 1.00 88.81 161 LEU A N 1
ATOM 1272 C CA . LEU A 1 161 ? 17.671 -10.187 -4.669 1.00 88.81 161 LEU A CA 1
ATOM 1273 C C . LEU A 1 161 ? 16.981 -8.843 -4.902 1.00 88.81 161 LEU A C 1
ATOM 1275 O O . LEU A 1 161 ? 16.669 -8.153 -3.940 1.00 88.81 161 LEU A O 1
ATOM 1279 N N . MET A 1 162 ? 16.672 -8.511 -6.159 1.00 93.12 162 MET A N 1
ATOM 1280 C CA . MET A 1 162 ? 16.001 -7.253 -6.511 1.00 93.12 162 MET A CA 1
ATOM 1281 C C . MET A 1 162 ? 14.514 -7.222 -6.138 1.00 93.12 162 MET A C 1
ATOM 1283 O O . MET A 1 162 ? 13.990 -6.150 -5.836 1.00 93.12 162 MET A O 1
ATOM 1287 N N . ALA A 1 163 ? 13.835 -8.374 -6.120 1.00 91.31 163 ALA A N 1
ATOM 1288 C CA . ALA A 1 163 ? 12.419 -8.471 -5.770 1.00 91.31 163 ALA A CA 1
ATOM 1289 C C . ALA A 1 163 ? 12.134 -7.842 -4.405 1.00 91.31 163 ALA A C 1
ATOM 1291 O O . ALA A 1 163 ? 11.178 -7.084 -4.279 1.00 91.31 163 ALA A O 1
ATOM 1292 N N . GLU A 1 164 ? 12.987 -8.106 -3.413 1.00 90.50 164 GLU A N 1
ATOM 1293 C CA . GLU A 1 164 ? 12.841 -7.582 -2.052 1.00 90.50 164 GLU A CA 1
ATOM 1294 C C . GLU A 1 164 ? 12.861 -6.047 -2.009 1.00 90.50 164 GLU A C 1
ATOM 1296 O O . GLU A 1 164 ? 12.019 -5.429 -1.360 1.00 90.50 164 GLU A O 1
ATOM 1301 N N . TYR A 1 165 ? 13.748 -5.399 -2.770 1.00 94.75 165 TYR A N 1
ATOM 1302 C CA . TYR A 1 165 ? 13.781 -3.933 -2.859 1.00 94.75 165 TYR A CA 1
ATOM 1303 C C . TYR A 1 165 ? 12.546 -3.385 -3.575 1.00 94.75 165 TYR A C 1
ATOM 1305 O O . TYR A 1 165 ? 11.978 -2.373 -3.165 1.00 94.75 165 TYR A O 1
ATOM 1313 N N . PHE A 1 166 ? 12.088 -4.060 -4.631 1.00 94.19 166 PHE A N 1
ATOM 1314 C CA . PHE A 1 166 ? 10.878 -3.650 -5.346 1.00 94.19 166 PHE A CA 1
ATOM 1315 C C . PHE A 1 166 ? 9.623 -3.821 -4.480 1.00 94.19 166 PHE A C 1
ATOM 1317 O O . PHE A 1 166 ? 8.701 -3.010 -4.576 1.00 94.19 166 PHE A O 1
ATOM 1324 N N . TYR A 1 167 ? 9.599 -4.816 -3.588 1.00 88.12 167 TYR A N 1
ATOM 1325 C CA . TYR A 1 167 ? 8.553 -4.952 -2.577 1.00 88.12 167 TYR A CA 1
ATOM 1326 C C . TYR A 1 167 ? 8.562 -3.792 -1.590 1.00 88.12 167 TYR A C 1
ATOM 1328 O O . TYR A 1 167 ? 7.510 -3.200 -1.363 1.00 88.12 167 TYR A O 1
ATOM 1336 N N . VAL A 1 168 ? 9.735 -3.415 -1.075 1.00 90.94 168 VAL A N 1
ATOM 1337 C CA . VAL A 1 168 ? 9.877 -2.252 -0.188 1.00 90.94 168 VAL A CA 1
ATOM 1338 C C . VAL A 1 168 ? 9.334 -0.984 -0.848 1.00 90.94 168 VAL A C 1
ATOM 1340 O O . VAL A 1 168 ? 8.586 -0.237 -0.215 1.00 90.94 168 VAL A O 1
ATOM 1343 N N . ILE A 1 169 ? 9.659 -0.759 -2.124 1.00 92.62 169 ILE A N 1
ATOM 1344 C CA . ILE A 1 169 ? 9.124 0.371 -2.893 1.00 92.62 169 ILE A CA 1
ATOM 1345 C C . ILE A 1 169 ? 7.596 0.328 -2.919 1.00 92.62 169 ILE A C 1
ATOM 1347 O O . ILE A 1 169 ? 6.931 1.320 -2.618 1.00 92.62 169 ILE A O 1
ATOM 1351 N N . PHE A 1 170 ? 7.036 -0.827 -3.276 1.00 87.12 170 PHE A N 1
ATOM 1352 C CA . PHE A 1 170 ? 5.599 -0.977 -3.443 1.00 87.12 170 PHE A CA 1
ATOM 1353 C C . PHE A 1 170 ? 4.836 -0.809 -2.126 1.00 87.12 170 PHE A C 1
ATOM 1355 O O . PHE A 1 170 ? 3.802 -0.141 -2.106 1.00 87.12 170 PHE A O 1
ATOM 1362 N N . ASP A 1 171 ? 5.349 -1.360 -1.028 1.00 85.69 171 ASP A N 1
ATOM 1363 C CA . ASP A 1 171 ? 4.714 -1.263 0.285 1.00 85.69 171 ASP A CA 1
ATOM 1364 C C . ASP A 1 171 ? 4.722 0.185 0.798 1.00 85.69 171 ASP A C 1
ATOM 1366 O O . ASP A 1 171 ? 3.681 0.674 1.235 1.00 85.69 171 ASP A O 1
ATOM 1370 N N . ASN A 1 172 ? 5.835 0.916 0.654 1.00 88.19 172 ASN A N 1
ATOM 1371 C CA . ASN A 1 172 ? 5.911 2.331 1.053 1.00 88.19 172 ASN A CA 1
ATOM 1372 C C . ASN A 1 172 ? 5.036 3.256 0.191 1.00 88.19 172 ASN A C 1
ATOM 1374 O O . ASN A 1 172 ? 4.661 4.344 0.628 1.00 88.19 172 ASN A O 1
ATOM 1378 N N . LEU A 1 173 ? 4.704 2.832 -1.029 1.00 89.12 173 LEU A N 1
ATOM 1379 C CA . LEU A 1 173 ? 3.883 3.607 -1.950 1.00 89.12 173 LEU A CA 1
ATOM 1380 C C . LEU A 1 17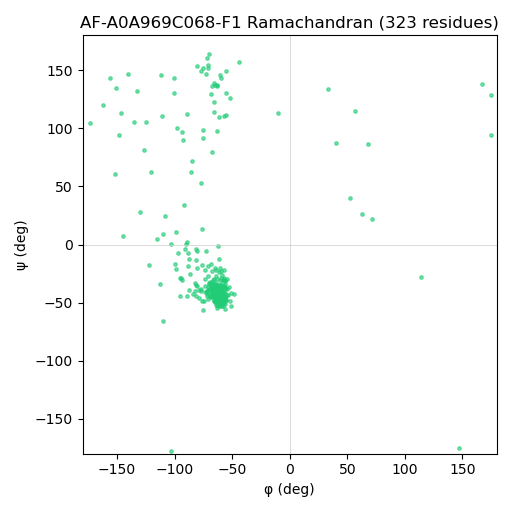3 ? 2.381 3.334 -1.780 1.00 89.12 173 LEU A C 1
ATOM 1382 O O . LEU A 1 173 ? 1.570 4.262 -1.758 1.00 89.12 173 LEU A O 1
ATOM 1386 N N . CYS A 1 174 ? 1.999 2.063 -1.652 1.00 86.00 174 CYS A N 1
ATOM 1387 C CA . CYS A 1 174 ? 0.594 1.656 -1.563 1.00 86.00 174 CYS A CA 1
ATOM 1388 C C . CYS A 1 174 ? 0.024 1.849 -0.160 1.00 86.00 174 CYS A C 1
ATOM 1390 O O . CYS A 1 174 ? -1.144 2.207 0.001 1.00 86.00 174 CYS A O 1
ATOM 1392 N N . ILE A 1 175 ? 0.851 1.629 0.860 1.00 90.81 175 ILE A N 1
ATOM 1393 C CA . ILE A 1 175 ? 0.446 1.701 2.256 1.00 90.81 175 ILE A CA 1
ATOM 1394 C C . ILE A 1 175 ? 0.905 3.057 2.812 1.00 90.81 175 ILE A C 1
ATOM 1396 O O . ILE A 1 175 ? 2.072 3.415 2.658 1.00 90.81 175 ILE A O 1
ATOM 1400 N N . PRO A 1 176 ? 0.041 3.837 3.491 1.00 93.00 176 PRO A N 1
ATOM 1401 C CA . PRO A 1 176 ? 0.408 5.149 4.029 1.00 93.00 176 PRO A CA 1
ATOM 1402 C C . PRO A 1 176 ? 1.242 5.033 5.325 1.00 93.00 176 PRO A C 1
ATOM 1404 O O . PRO A 1 176 ? 0.901 5.627 6.348 1.00 93.00 176 PRO A O 1
ATOM 1407 N N . ILE A 1 177 ? 2.333 4.257 5.300 1.00 91.06 177 ILE A N 1
ATOM 1408 C CA . ILE A 1 177 ? 3.176 3.937 6.466 1.00 91.06 177 ILE A CA 1
ATOM 1409 C C . ILE A 1 177 ? 3.782 5.207 7.064 1.00 91.06 177 ILE A C 1
ATOM 1411 O O . ILE A 1 177 ? 3.648 5.436 8.265 1.00 91.06 177 ILE A O 1
ATOM 1415 N N . LYS A 1 178 ? 4.370 6.077 6.229 1.00 91.06 178 LYS A N 1
ATOM 1416 C CA . LYS A 1 178 ? 4.913 7.361 6.689 1.00 91.06 178 LYS A CA 1
ATOM 1417 C C . LYS A 1 178 ? 3.856 8.198 7.412 1.00 91.06 178 LYS A C 1
ATOM 1419 O O . LYS A 1 178 ? 4.096 8.647 8.524 1.00 91.06 178 LYS A O 1
ATOM 1424 N N . ARG A 1 179 ? 2.661 8.348 6.828 1.00 94.00 179 ARG A N 1
ATOM 1425 C CA . ARG A 1 179 ? 1.552 9.091 7.451 1.00 94.00 179 ARG A CA 1
ATOM 1426 C C . ARG A 1 179 ? 1.142 8.470 8.788 1.00 94.00 179 ARG A C 1
ATOM 1428 O O . ARG A 1 179 ? 0.851 9.199 9.728 1.00 94.00 179 ARG A O 1
ATOM 1435 N N . ALA A 1 180 ? 1.156 7.141 8.903 1.00 94.75 180 ALA A N 1
ATOM 1436 C CA . ALA A 1 180 ? 0.899 6.466 10.172 1.00 94.75 180 ALA A CA 1
ATOM 1437 C C . ALA A 1 180 ? 1.962 6.802 11.231 1.00 94.75 180 ALA A C 1
ATOM 1439 O O . ALA A 1 180 ? 1.603 7.045 12.382 1.00 94.75 180 ALA A O 1
ATOM 1440 N N . TYR A 1 181 ? 3.244 6.862 10.858 1.00 93.88 181 TYR A N 1
ATOM 1441 C CA . TYR A 1 181 ? 4.318 7.272 11.766 1.00 93.88 181 TYR A CA 1
ATOM 1442 C C . TYR A 1 181 ? 4.258 8.759 12.130 1.00 93.88 181 TYR A C 1
ATOM 1444 O O . TYR A 1 181 ? 4.349 9.083 13.314 1.00 93.88 181 TYR A O 1
ATOM 1452 N N . ASP A 1 182 ? 4.022 9.640 11.157 1.00 95.00 182 ASP A N 1
ATOM 1453 C CA . ASP A 1 182 ? 3.852 11.079 11.378 1.00 95.00 182 ASP A CA 1
ATOM 1454 C C . ASP A 1 182 ? 2.645 11.349 12.301 1.00 95.00 182 ASP A C 1
ATOM 1456 O O . ASP A 1 182 ? 2.718 12.171 13.212 1.00 95.00 182 ASP A O 1
ATOM 1460 N N . ALA A 1 183 ? 1.537 10.620 12.122 1.00 97.00 183 ALA A N 1
ATOM 1461 C CA . ALA A 1 183 ? 0.380 10.704 13.009 1.00 97.00 183 ALA A CA 1
ATOM 1462 C C . ALA A 1 183 ? 0.702 10.149 14.404 1.00 97.00 183 ALA A C 1
ATOM 1464 O O . ALA A 1 183 ? 0.341 10.760 15.408 1.00 97.00 183 ALA A O 1
ATOM 1465 N N . ALA A 1 184 ? 1.415 9.021 14.494 1.00 97.12 184 ALA A N 1
ATOM 1466 C CA . ALA A 1 184 ? 1.819 8.425 15.766 1.00 97.12 184 ALA A CA 1
ATOM 1467 C C . ALA A 1 184 ? 2.743 9.346 16.576 1.00 97.12 184 ALA A C 1
ATOM 1469 O O . ALA A 1 184 ? 2.631 9.381 17.803 1.00 97.12 184 ALA A O 1
ATOM 1470 N N . SER A 1 185 ? 3.614 10.123 15.921 1.00 96.62 185 SER A N 1
ATOM 1471 C CA . SER A 1 185 ? 4.528 11.047 16.601 1.00 96.62 185 SER A CA 1
ATOM 1472 C C . SER A 1 185 ? 3.818 12.224 17.274 1.00 96.62 185 SER A C 1
ATOM 1474 O O . SER A 1 185 ? 4.407 12.868 18.139 1.00 96.62 185 SER A O 1
ATOM 1476 N N . GLN A 1 186 ? 2.561 12.506 16.912 1.00 97.88 186 GLN A N 1
ATOM 1477 C CA . GLN A 1 186 ? 1.743 13.544 17.557 1.00 97.88 186 GLN A CA 1
ATOM 1478 C C . GLN A 1 186 ? 1.105 13.081 18.875 1.00 97.88 186 GLN A C 1
ATOM 1480 O O . GLN A 1 186 ? 0.461 13.869 19.568 1.00 97.88 186 GLN A O 1
ATOM 1485 N N . HIS A 1 187 ? 1.256 11.805 19.238 1.00 97.88 187 HIS A N 1
ATOM 1486 C CA . HIS A 1 187 ? 0.665 11.239 20.447 1.00 97.88 187 HIS A CA 1
ATOM 1487 C C . HIS A 1 187 ? 1.677 11.119 21.579 1.00 97.88 187 HIS A C 1
ATOM 1489 O O . HIS A 1 187 ? 2.825 10.719 21.387 1.00 97.88 187 HIS A O 1
ATOM 1495 N N . ALA A 1 188 ? 1.215 11.367 22.807 1.00 97.50 188 ALA A N 1
ATOM 1496 C CA . ALA A 1 188 ? 1.952 10.940 23.987 1.00 97.50 188 ALA A CA 1
ATOM 1497 C C . ALA A 1 188 ? 2.115 9.411 23.969 1.00 97.50 188 ALA A C 1
ATOM 1499 O O . ALA A 1 188 ? 1.197 8.684 23.596 1.00 97.50 188 ALA A O 1
ATOM 1500 N N . PHE A 1 189 ? 3.260 8.908 24.434 1.00 94.62 189 PHE A N 1
ATOM 1501 C CA . PHE A 1 189 ? 3.578 7.474 24.406 1.00 94.62 189 PHE A CA 1
ATOM 1502 C C . PHE A 1 189 ? 2.515 6.585 25.079 1.00 94.62 189 PHE A C 1
ATOM 1504 O O . PHE A 1 189 ? 2.348 5.419 24.716 1.00 94.62 189 PHE A O 1
ATOM 1511 N N . ASN A 1 190 ? 1.810 7.125 26.074 1.00 95.62 190 ASN A N 1
ATOM 1512 C CA . ASN A 1 190 ? 0.747 6.466 26.828 1.00 95.62 190 ASN A CA 1
ATOM 1513 C C . ASN A 1 190 ? -0.672 6.822 26.344 1.00 95.62 190 ASN A C 1
ATOM 1515 O O . ASN A 1 190 ? -1.628 6.491 27.046 1.00 95.62 190 ASN A O 1
ATOM 1519 N N . SER A 1 191 ? -0.837 7.483 25.192 1.00 97.50 191 SER A N 1
ATOM 1520 C CA . SER A 1 191 ? -2.175 7.746 24.656 1.00 97.50 191 SER A CA 1
ATOM 1521 C C . SER A 1 191 ? -2.876 6.417 24.326 1.00 97.50 191 SER A C 1
ATOM 1523 O O . SER A 1 191 ? -2.240 5.506 23.781 1.00 97.50 191 SER A O 1
ATOM 1525 N N . PRO A 1 192 ? -4.172 6.263 24.650 1.00 96.69 192 PRO A N 1
ATOM 1526 C CA . PRO A 1 192 ? -4.879 5.009 24.401 1.00 96.69 192 PRO A CA 1
ATOM 1527 C C . PRO A 1 192 ? -4.870 4.587 22.925 1.00 96.69 192 PRO A C 1
ATOM 1529 O O . PRO A 1 192 ? -4.626 3.424 22.618 1.00 96.69 192 PRO A O 1
ATOM 1532 N N . GLN A 1 193 ? -5.055 5.536 22.005 1.00 97.00 193 GLN A N 1
ATOM 1533 C CA . GLN A 1 193 ? -5.040 5.304 20.559 1.00 97.00 193 GLN A CA 1
ATOM 1534 C C . GLN A 1 193 ? -3.694 4.737 20.097 1.00 97.00 193 GLN A C 1
ATOM 1536 O O . GLN A 1 193 ? -3.652 3.734 19.382 1.00 97.00 193 GLN A O 1
ATOM 1541 N N . LEU A 1 194 ? -2.585 5.337 20.544 1.00 97.56 194 LEU A N 1
ATOM 1542 C CA . LEU A 1 194 ? -1.252 4.866 20.188 1.00 97.56 194 LEU A CA 1
ATOM 1543 C C . LEU A 1 194 ? -0.966 3.483 20.784 1.00 97.56 194 LEU A C 1
ATOM 1545 O O . LEU A 1 194 ? -0.339 2.657 20.124 1.00 97.56 194 LEU A O 1
ATOM 1549 N N . GLN A 1 195 ? -1.442 3.194 21.998 1.00 97.50 195 GLN A N 1
ATOM 1550 C CA . GLN A 1 195 ? -1.305 1.865 22.603 1.00 97.50 195 GLN A CA 1
ATOM 1551 C C . GLN A 1 195 ? -2.019 0.784 21.779 1.00 97.50 195 GLN A C 1
ATOM 1553 O O . GLN A 1 195 ? -1.426 -0.264 21.516 1.00 97.50 195 GLN A O 1
ATOM 1558 N N . VAL A 1 196 ? -3.234 1.060 21.288 1.00 97.69 196 VAL A N 1
ATOM 1559 C CA . VAL A 1 196 ? -3.954 0.147 20.384 1.00 97.69 196 VAL A CA 1
ATOM 1560 C C . VAL A 1 196 ? -3.148 -0.104 19.109 1.00 97.69 196 VAL A C 1
ATOM 1562 O O . VAL A 1 196 ? -2.919 -1.257 18.747 1.00 97.69 196 VAL A O 1
ATOM 1565 N N . VAL A 1 197 ? -2.661 0.950 18.444 1.00 97.38 197 VAL A N 1
ATOM 1566 C CA . VAL A 1 197 ? -1.855 0.803 17.217 1.00 97.38 197 VAL A CA 1
ATOM 1567 C C . VAL A 1 197 ? -0.584 -0.005 17.475 1.00 97.38 197 VAL A C 1
ATOM 1569 O O . VAL A 1 197 ? -0.300 -0.956 16.748 1.00 97.38 197 VAL A O 1
ATOM 1572 N N . ARG A 1 198 ? 0.157 0.303 18.544 1.00 96.44 198 ARG A N 1
ATOM 1573 C CA . ARG A 1 198 ? 1.388 -0.416 18.915 1.00 96.44 198 ARG A CA 1
ATOM 1574 C C . ARG A 1 198 ? 1.153 -1.894 19.204 1.00 96.44 198 ARG A C 1
ATOM 1576 O O . ARG A 1 198 ? 2.045 -2.701 18.964 1.00 96.44 198 ARG A O 1
ATOM 1583 N N . ARG A 1 199 ? -0.028 -2.248 19.709 1.00 96.06 199 ARG A N 1
ATOM 1584 C CA . ARG A 1 199 ? -0.431 -3.638 19.926 1.00 96.06 199 ARG A CA 1
ATOM 1585 C C . ARG A 1 199 ? -0.761 -4.361 18.620 1.00 96.06 199 ARG A C 1
ATOM 1587 O O . ARG A 1 199 ? -0.463 -5.546 18.497 1.00 96.06 199 ARG A O 1
ATOM 1594 N N . LEU A 1 200 ? -1.351 -3.663 17.650 1.00 96.44 200 LEU A N 1
ATOM 1595 C CA . LEU A 1 200 ? -1.747 -4.244 16.365 1.00 96.44 200 LEU A CA 1
ATOM 1596 C C . LEU A 1 200 ? -0.597 -4.358 15.360 1.00 96.44 200 LEU A C 1
ATOM 1598 O O . LEU A 1 200 ? -0.565 -5.339 14.623 1.00 96.44 200 LEU A O 1
ATOM 1602 N N . ILE A 1 201 ? 0.356 -3.417 15.340 1.00 94.56 201 ILE A N 1
ATOM 1603 C CA . ILE A 1 201 ? 1.464 -3.406 14.365 1.00 94.56 201 ILE A CA 1
ATOM 1604 C C . ILE A 1 201 ? 2.201 -4.760 14.300 1.00 94.56 201 ILE A C 1
ATOM 1606 O O . ILE A 1 201 ? 2.269 -5.327 13.207 1.00 94.56 201 ILE A O 1
ATOM 1610 N N . PRO A 1 202 ? 2.678 -5.353 15.418 1.00 94.94 202 PRO A N 1
ATOM 1611 C CA . PRO A 1 202 ? 3.386 -6.636 15.371 1.00 94.94 202 PRO A CA 1
ATOM 1612 C C . PRO A 1 202 ? 2.518 -7.809 14.892 1.00 94.94 202 PRO A C 1
ATOM 1614 O O . PRO A 1 202 ? 3.045 -8.826 14.450 1.00 94.94 202 PRO A O 1
ATOM 1617 N N . ALA A 1 203 ? 1.192 -7.689 14.996 1.00 96.19 203 ALA A N 1
ATOM 1618 C CA . ALA A 1 203 ? 0.232 -8.716 14.602 1.00 96.19 203 ALA A CA 1
ATOM 1619 C C . ALA A 1 203 ? -0.351 -8.505 13.192 1.00 96.19 203 ALA A C 1
ATOM 1621 O O . ALA A 1 203 ? -1.048 -9.392 12.701 1.00 96.19 203 ALA A O 1
ATOM 1622 N N . SER A 1 204 ? -0.066 -7.373 12.537 1.00 95.56 204 SER A N 1
ATOM 1623 C CA . SER A 1 204 ? -0.718 -6.937 11.292 1.00 95.56 204 SER A CA 1
ATOM 1624 C C . SER A 1 204 ? -0.701 -8.005 10.198 1.00 95.56 204 SER A C 1
ATOM 1626 O O . SER A 1 204 ? -1.747 -8.355 9.645 1.00 95.56 204 SER A O 1
ATOM 1628 N N . ARG A 1 205 ? 0.472 -8.605 9.951 1.00 94.00 205 ARG A N 1
ATOM 1629 C CA . ARG A 1 205 ? 0.636 -9.653 8.937 1.00 94.00 205 ARG A CA 1
ATOM 1630 C C . ARG A 1 205 ? -0.198 -10.890 9.254 1.00 94.00 205 ARG A C 1
ATOM 1632 O O . ARG A 1 205 ? -0.913 -11.399 8.392 1.00 94.00 205 ARG A O 1
ATOM 1639 N N . SER A 1 206 ? -0.123 -11.357 10.498 1.00 97.62 206 SER A N 1
ATOM 1640 C CA . SER A 1 206 ? -0.866 -12.528 10.972 1.00 97.62 206 SER A CA 1
ATOM 1641 C C . SER A 1 206 ? -2.376 -12.304 10.904 1.00 97.62 206 SER A C 1
ATOM 1643 O O . SER A 1 206 ? -3.121 -13.235 10.597 1.00 97.62 206 SER A O 1
ATOM 1645 N N . ILE A 1 207 ? -2.836 -11.076 11.167 1.00 98.25 207 ILE A N 1
ATOM 1646 C CA . ILE A 1 207 ? -4.236 -10.675 11.002 1.00 98.25 207 ILE A CA 1
ATOM 1647 C C . ILE A 1 207 ? -4.624 -10.770 9.524 1.00 98.25 207 ILE A C 1
ATOM 1649 O O . ILE A 1 207 ? -5.593 -11.456 9.200 1.00 98.25 207 ILE A O 1
ATOM 1653 N N . SER A 1 208 ? -3.855 -10.160 8.619 1.00 98.12 208 SER A N 1
ATOM 1654 C CA . SER A 1 208 ? -4.148 -10.183 7.180 1.00 98.12 208 SER A CA 1
ATOM 1655 C C . SER A 1 208 ? -4.170 -11.592 6.598 1.00 98.12 208 SER A C 1
ATOM 1657 O O . SER A 1 208 ? -5.079 -11.936 5.843 1.00 98.12 208 SER A O 1
ATOM 1659 N N . GLN A 1 209 ? -3.216 -12.441 6.984 1.00 98.12 209 GLN A N 1
ATOM 1660 C CA . GLN A 1 209 ? -3.179 -13.843 6.568 1.00 98.12 209 GLN A CA 1
ATOM 1661 C C . GLN A 1 209 ? -4.439 -14.593 7.007 1.00 98.12 209 GLN A C 1
ATOM 1663 O O . GLN A 1 209 ? -5.082 -15.231 6.175 1.00 98.12 209 GLN A O 1
ATOM 1668 N N . GLN A 1 210 ? -4.845 -14.457 8.273 1.00 98.50 210 GLN A N 1
ATOM 1669 C CA . GLN A 1 210 ? -6.071 -15.080 8.782 1.00 98.50 210 GLN A CA 1
ATOM 1670 C C . GLN A 1 210 ? -7.323 -14.568 8.066 1.00 98.50 210 GLN A C 1
ATOM 1672 O O . GLN A 1 210 ? -8.211 -15.355 7.739 1.00 98.50 210 GLN A O 1
ATOM 1677 N N . VAL A 1 211 ? -7.403 -13.262 7.798 1.00 98.62 211 VAL A N 1
ATOM 1678 C CA . VAL A 1 211 ? -8.513 -12.655 7.052 1.00 98.62 211 VAL A CA 1
ATOM 1679 C C . VAL A 1 211 ? -8.627 -13.269 5.660 1.00 98.62 211 VAL A C 1
ATOM 1681 O O . VAL A 1 211 ? -9.704 -13.739 5.290 1.00 98.62 211 VAL A O 1
ATOM 1684 N N . VAL A 1 212 ? -7.526 -13.328 4.910 1.00 98.06 212 VAL A N 1
ATOM 1685 C CA . VAL A 1 212 ? -7.525 -13.873 3.546 1.00 98.06 212 VAL A CA 1
ATOM 1686 C C . VAL A 1 212 ? -7.781 -15.379 3.539 1.00 98.06 212 VAL A C 1
ATOM 1688 O O . VAL A 1 212 ? -8.531 -15.868 2.701 1.00 98.06 212 VAL A O 1
ATOM 1691 N N . GLU A 1 213 ? -7.242 -16.131 4.498 1.00 97.88 213 GLU A N 1
ATOM 1692 C CA . GLU A 1 213 ? -7.535 -17.562 4.648 1.00 97.88 213 GLU A CA 1
ATOM 1693 C C . GLU A 1 213 ? -9.004 -17.836 4.981 1.00 97.88 213 GLU A C 1
ATOM 1695 O O . GLU A 1 213 ? -9.589 -18.799 4.483 1.00 97.88 213 GLU A O 1
ATOM 1700 N N . ASN A 1 214 ? -9.622 -16.990 5.805 1.00 98.12 214 ASN A N 1
ATOM 1701 C CA . ASN A 1 214 ? -11.050 -17.072 6.086 1.00 98.12 214 ASN A CA 1
ATOM 1702 C C . ASN A 1 214 ? -11.874 -16.722 4.836 1.00 98.12 214 ASN A C 1
ATOM 1704 O O . ASN A 1 214 ? -12.837 -17.425 4.535 1.00 98.12 214 ASN A O 1
ATOM 1708 N N . ALA A 1 215 ? -11.481 -15.695 4.075 1.00 97.56 215 ALA A N 1
ATOM 1709 C CA . ALA A 1 215 ? -12.143 -15.330 2.823 1.00 97.56 215 ALA A CA 1
ATOM 1710 C C . ALA A 1 215 ? -12.051 -16.452 1.779 1.00 97.56 215 ALA A C 1
ATOM 1712 O O . ALA A 1 215 ? -13.057 -16.789 1.165 1.00 97.56 215 ALA A O 1
ATOM 1713 N N . LEU A 1 216 ? -10.890 -17.098 1.650 1.00 96.69 216 LEU A N 1
ATOM 1714 C CA . LEU A 1 216 ? -10.679 -18.273 0.798 1.00 96.69 216 LEU A CA 1
ATOM 1715 C C . LEU A 1 216 ? -11.619 -19.433 1.130 1.00 96.69 216 LEU A C 1
ATOM 1717 O O . LEU A 1 216 ? -12.109 -20.108 0.228 1.00 96.69 216 LEU A O 1
ATOM 1721 N N . ARG A 1 217 ? -11.889 -19.669 2.419 1.00 97.31 217 ARG A N 1
ATOM 1722 C CA . ARG A 1 217 ? -12.831 -20.712 2.850 1.00 97.31 217 ARG A CA 1
ATOM 1723 C C . ARG A 1 217 ? -14.282 -20.372 2.506 1.00 97.31 217 ARG A C 1
ATOM 1725 O O . ARG A 1 217 ? -15.056 -21.284 2.238 1.00 97.31 217 ARG A O 1
ATOM 1732 N N . ILE A 1 218 ? -14.643 -19.089 2.511 1.00 97.12 218 ILE A N 1
ATOM 1733 C CA . ILE A 1 218 ? -15.992 -18.614 2.163 1.00 97.12 218 ILE A CA 1
ATOM 1734 C C . ILE A 1 218 ? -16.181 -18.576 0.639 1.00 97.12 218 ILE A C 1
ATOM 1736 O O . ILE A 1 218 ? -17.232 -18.968 0.139 1.00 97.12 218 ILE A O 1
ATOM 1740 N N . TYR A 1 219 ? -15.148 -18.167 -0.098 1.00 94.88 219 TYR A N 1
ATOM 1741 C CA . TYR A 1 219 ? -15.163 -17.981 -1.546 1.00 94.88 219 TYR A CA 1
ATOM 1742 C C . TYR A 1 219 ? -14.117 -18.857 -2.262 1.00 94.88 219 TYR A C 1
ATOM 1744 O O . TYR A 1 219 ? -13.226 -18.334 -2.939 1.00 94.88 219 TYR A O 1
ATOM 1752 N N . PRO A 1 220 ? -14.215 -20.196 -2.179 1.00 93.94 220 PRO A N 1
ATOM 1753 C CA . PRO A 1 220 ? -13.194 -21.098 -2.723 1.00 93.94 220 PRO A CA 1
ATOM 1754 C C . PRO A 1 220 ? -13.070 -21.039 -4.253 1.00 93.94 220 PRO A C 1
ATOM 1756 O O . PRO A 1 220 ? -12.047 -21.437 -4.800 1.00 93.94 220 PRO A O 1
ATOM 1759 N N . ASN A 1 221 ? -14.102 -20.542 -4.941 1.00 93.75 221 ASN A N 1
ATOM 1760 C CA . ASN A 1 221 ? -14.174 -20.479 -6.403 1.00 93.75 221 ASN A CA 1
ATOM 1761 C C . ASN A 1 221 ? -14.084 -19.047 -6.957 1.00 93.75 221 ASN A C 1
ATOM 1763 O O . ASN A 1 221 ? -14.336 -18.843 -8.145 1.00 93.75 221 ASN A O 1
ATOM 1767 N N . TYR A 1 222 ? -13.777 -18.051 -6.119 1.00 92.56 222 TYR A N 1
ATOM 1768 C CA . TYR A 1 222 ? -13.678 -16.663 -6.566 1.00 92.56 222 TYR A CA 1
ATOM 1769 C C . TYR A 1 222 ? -12.528 -16.470 -7.554 1.00 92.56 222 TYR A C 1
ATOM 1771 O O . TYR A 1 222 ? -11.421 -16.960 -7.324 1.00 92.56 222 TYR A O 1
ATOM 1779 N N . ARG A 1 223 ? -12.780 -15.710 -8.624 1.00 87.69 223 ARG A N 1
ATOM 1780 C CA . ARG A 1 223 ? -11.796 -15.367 -9.656 1.00 87.69 223 ARG A CA 1
ATOM 1781 C C . ARG A 1 223 ? -11.840 -13.871 -9.960 1.00 87.69 223 ARG A C 1
ATOM 1783 O O . ARG A 1 223 ? -12.915 -13.328 -10.185 1.00 87.69 223 ARG A O 1
ATOM 1790 N N . ALA A 1 224 ? -10.668 -13.249 -9.990 1.00 82.12 224 ALA A N 1
ATOM 1791 C CA . ALA A 1 224 ? -10.424 -11.911 -10.525 1.00 82.12 224 ALA A CA 1
ATOM 1792 C C . ALA A 1 224 ? -9.755 -12.009 -11.911 1.00 82.12 224 ALA A C 1
ATOM 1794 O O . ALA A 1 224 ? -9.481 -13.110 -12.400 1.00 82.12 224 ALA A O 1
ATOM 1795 N N . ILE A 1 225 ? -9.420 -10.864 -12.519 1.00 77.88 225 ILE A N 1
ATOM 1796 C CA . ILE A 1 225 ? -8.836 -10.800 -13.873 1.00 77.88 225 ILE A CA 1
ATOM 1797 C C . ILE A 1 225 ? -7.527 -11.598 -14.010 1.00 77.88 225 ILE A C 1
ATOM 1799 O O . ILE A 1 225 ? -7.210 -12.121 -15.077 1.00 77.88 225 ILE A O 1
ATOM 1803 N N . HIS A 1 226 ? -6.764 -11.706 -12.920 1.00 76.62 226 HIS A N 1
ATOM 1804 C CA . HIS A 1 226 ? -5.442 -12.330 -12.898 1.00 76.62 226 HIS A CA 1
ATOM 1805 C C . HIS A 1 226 ? -5.424 -13.744 -12.305 1.00 76.62 226 HIS A C 1
ATOM 1807 O O . HIS A 1 226 ? -4.352 -14.346 -12.254 1.00 76.62 226 HIS A O 1
ATOM 1813 N N . GLY A 1 227 ? -6.567 -14.289 -11.872 1.00 87.38 227 GLY A N 1
ATOM 1814 C CA . GLY A 1 227 ? -6.618 -15.647 -11.330 1.00 87.38 227 GLY A CA 1
ATOM 1815 C C . GLY A 1 227 ? -7.652 -15.874 -10.233 1.00 87.38 227 GLY A C 1
ATOM 1816 O O . GLY A 1 227 ? -8.459 -15.009 -9.900 1.00 87.38 227 GLY A O 1
ATOM 1817 N N . SER A 1 228 ? -7.624 -17.080 -9.677 1.00 92.50 228 SER A N 1
ATOM 1818 C CA . SER A 1 228 ? -8.385 -17.475 -8.491 1.00 92.50 228 SER A CA 1
ATOM 1819 C C . SER A 1 228 ? -7.830 -16.806 -7.231 1.00 92.50 228 SER A C 1
ATOM 1821 O O . SER A 1 228 ? -6.628 -16.580 -7.137 1.00 92.50 228 SER A O 1
ATOM 1823 N N . LEU A 1 229 ? -8.661 -16.574 -6.208 1.00 91.06 229 LEU A N 1
ATOM 1824 C CA . LEU A 1 229 ? -8.178 -16.112 -4.893 1.00 91.06 229 LEU A CA 1
ATOM 1825 C C . LEU A 1 229 ? -7.144 -17.080 -4.285 1.00 91.06 229 LEU A C 1
ATOM 1827 O O . LEU A 1 229 ? -6.267 -16.669 -3.527 1.00 91.06 229 LEU A O 1
ATOM 1831 N N . SER A 1 230 ? -7.243 -18.372 -4.621 1.00 92.06 230 SER A N 1
ATOM 1832 C CA . SER A 1 230 ? -6.290 -19.409 -4.205 1.00 92.06 230 SER A CA 1
ATOM 1833 C C . SER A 1 230 ? -4.930 -19.293 -4.887 1.00 92.06 230 SER A C 1
ATOM 1835 O O . SER A 1 230 ? -3.963 -19.890 -4.411 1.00 92.06 230 SER A O 1
ATOM 1837 N N . ASP A 1 231 ? -4.853 -18.568 -6.005 1.00 92.44 231 ASP A N 1
ATOM 1838 C CA . ASP A 1 231 ? -3.608 -18.394 -6.733 1.00 92.44 231 ASP A CA 1
ATOM 1839 C C . ASP A 1 231 ? -2.674 -17.537 -5.878 1.00 92.44 231 ASP A C 1
ATOM 1841 O O . ASP A 1 231 ? -3.078 -16.470 -5.406 1.00 92.44 231 ASP A O 1
ATOM 1845 N N . PRO A 1 232 ? -1.421 -17.953 -5.650 1.00 89.25 232 PRO A N 1
ATOM 1846 C CA . PRO A 1 232 ? -0.627 -17.310 -4.608 1.00 89.25 232 PRO A CA 1
ATOM 1847 C C . PRO A 1 232 ? -0.315 -15.827 -4.854 1.00 89.25 232 PRO A C 1
ATOM 1849 O O . PRO A 1 232 ? -0.185 -15.073 -3.892 1.00 89.25 232 PRO A O 1
ATOM 1852 N N . ALA A 1 233 ? -0.275 -15.397 -6.120 1.00 83.50 233 ALA A N 1
ATOM 1853 C CA . ALA A 1 233 ? -0.137 -13.989 -6.499 1.00 83.50 233 ALA A CA 1
ATOM 1854 C C . ALA A 1 233 ? -1.327 -13.156 -6.016 1.00 83.50 233 ALA A C 1
ATOM 1856 O O . ALA A 1 233 ? -1.160 -12.093 -5.418 1.00 83.50 233 ALA A O 1
ATOM 1857 N N . ILE A 1 234 ? -2.534 -13.675 -6.253 1.00 88.38 234 ILE A N 1
ATOM 1858 C CA . ILE A 1 234 ? -3.789 -13.033 -5.869 1.00 88.38 234 ILE A CA 1
ATOM 1859 C C . ILE A 1 234 ? -3.925 -13.061 -4.355 1.00 88.38 234 ILE A C 1
ATOM 1861 O O . ILE A 1 234 ? -4.197 -12.028 -3.754 1.00 88.38 234 ILE A O 1
ATOM 1865 N N . ARG A 1 235 ? -3.621 -14.201 -3.722 1.00 92.31 235 ARG A N 1
ATOM 1866 C CA . ARG A 1 235 ? -3.604 -14.331 -2.264 1.00 92.31 235 ARG A CA 1
ATOM 1867 C C . ARG A 1 235 ? -2.688 -13.296 -1.616 1.00 92.31 235 ARG A C 1
ATOM 1869 O O . ARG A 1 235 ? -3.104 -12.651 -0.659 1.00 92.31 235 ARG A O 1
ATOM 1876 N N . LEU A 1 236 ? -1.463 -13.122 -2.115 1.00 87.12 236 LEU A N 1
ATOM 1877 C CA . LEU A 1 236 ? -0.552 -12.110 -1.583 1.00 87.12 236 LEU A CA 1
ATOM 1878 C C . LEU A 1 236 ? -1.101 -10.697 -1.785 1.00 87.12 236 LEU A C 1
ATOM 1880 O O . LEU A 1 236 ? -1.069 -9.906 -0.845 1.00 87.12 236 LEU A O 1
ATOM 1884 N N . SER A 1 237 ? -1.601 -10.387 -2.984 1.00 89.00 237 SER A N 1
ATOM 1885 C CA . SER A 1 237 ? -2.207 -9.083 -3.262 1.00 89.00 237 SER A CA 1
ATOM 1886 C C . SER A 1 237 ? -3.343 -8.787 -2.282 1.00 89.00 237 SER A C 1
ATOM 1888 O O . SER A 1 237 ? -3.368 -7.718 -1.685 1.00 89.00 237 SER A O 1
ATOM 1890 N N . SER A 1 238 ? -4.213 -9.766 -2.019 1.00 94.44 238 SER A N 1
ATOM 1891 C CA . SER A 1 238 ? -5.295 -9.630 -1.042 1.00 94.44 238 SER A CA 1
ATOM 1892 C C . SER A 1 238 ? -4.787 -9.465 0.390 1.00 94.44 238 SER A C 1
ATOM 1894 O O . SER A 1 238 ? -5.398 -8.743 1.171 1.00 94.44 238 SER A O 1
ATOM 1896 N N . ILE A 1 239 ? -3.674 -10.107 0.765 1.00 95.06 239 ILE A N 1
ATOM 1897 C CA . ILE A 1 239 ? -3.059 -9.886 2.083 1.00 95.06 239 ILE A CA 1
ATOM 1898 C C . ILE A 1 239 ? -2.607 -8.425 2.194 1.00 95.06 239 ILE A C 1
ATOM 1900 O O . ILE A 1 239 ? -2.879 -7.793 3.214 1.00 95.06 239 ILE A O 1
ATOM 1904 N N . ARG A 1 240 ? -1.999 -7.875 1.137 1.00 91.88 240 ARG A N 1
ATOM 1905 C CA . ARG A 1 240 ? -1.568 -6.474 1.094 1.00 91.88 240 ARG A CA 1
ATOM 1906 C C . ARG A 1 240 ? -2.742 -5.497 1.130 1.00 91.88 240 ARG A C 1
ATOM 1908 O O . ARG A 1 240 ? -2.657 -4.488 1.826 1.00 91.88 240 ARG A O 1
ATOM 1915 N N . ASP A 1 241 ? -3.852 -5.799 0.456 1.00 94.81 241 ASP A N 1
ATOM 1916 C CA . ASP A 1 241 ? -5.080 -4.999 0.567 1.00 94.81 241 ASP A CA 1
ATOM 1917 C C . ASP A 1 241 ? -5.540 -4.927 2.033 1.00 94.81 241 ASP A C 1
ATOM 1919 O O . ASP A 1 241 ? -5.827 -3.851 2.554 1.00 94.81 241 ASP A O 1
ATOM 1923 N N . VAL A 1 242 ? -5.529 -6.056 2.753 1.00 97.56 242 VAL A N 1
ATOM 1924 C CA . VAL A 1 242 ? -5.889 -6.091 4.182 1.00 97.56 242 VAL A CA 1
ATOM 1925 C C . VAL A 1 242 ? -4.882 -5.336 5.056 1.00 97.56 242 VAL A C 1
ATOM 1927 O O . VAL A 1 242 ? -5.292 -4.656 5.996 1.00 97.56 242 VAL A O 1
ATOM 1930 N N . GLU A 1 243 ? -3.584 -5.400 4.757 1.00 96.50 243 GLU A N 1
ATOM 1931 C CA . GLU A 1 243 ? -2.560 -4.579 5.429 1.00 96.50 243 GLU A CA 1
ATOM 1932 C C . GLU A 1 243 ? -2.803 -3.086 5.188 1.00 96.50 243 GLU A C 1
ATOM 1934 O O . GLU A 1 243 ? -2.769 -2.293 6.128 1.00 96.50 243 GLU A O 1
ATOM 1939 N N . THR A 1 244 ? -3.167 -2.720 3.961 1.00 95.31 244 THR A N 1
ATOM 1940 C CA . THR A 1 244 ? -3.521 -1.350 3.579 1.00 95.31 244 THR A CA 1
ATOM 1941 C C . THR A 1 244 ? -4.734 -0.867 4.374 1.00 95.31 244 THR A C 1
ATOM 1943 O O . THR A 1 244 ? -4.663 0.177 5.026 1.00 95.31 244 THR A O 1
ATOM 1946 N N . PHE A 1 245 ? -5.820 -1.651 4.426 1.00 97.38 245 PHE A N 1
ATOM 1947 C CA . PHE A 1 245 ? -6.996 -1.337 5.247 1.00 97.38 245 PHE A CA 1
ATOM 1948 C C . PHE A 1 245 ? -6.640 -1.164 6.730 1.00 97.38 245 PHE A C 1
ATOM 1950 O O . PHE A 1 245 ? -7.133 -0.237 7.376 1.00 97.38 245 PHE A O 1
ATOM 1957 N N . GLN A 1 246 ? -5.771 -2.022 7.274 1.00 97.69 246 GLN A N 1
ATOM 1958 C CA . GLN A 1 246 ? -5.295 -1.900 8.653 1.00 97.69 246 GLN A CA 1
ATOM 1959 C C . GLN A 1 246 ? -4.547 -0.590 8.885 1.00 97.69 246 GLN A C 1
ATOM 1961 O O . GLN A 1 246 ? -4.871 0.129 9.830 1.00 97.69 246 GLN A O 1
ATOM 1966 N N . THR A 1 247 ? -3.594 -0.242 8.020 1.00 97.25 247 THR A N 1
ATOM 1967 C CA . THR A 1 247 ? -2.827 0.995 8.183 1.00 97.25 247 THR A CA 1
ATOM 1968 C C . THR A 1 247 ? -3.714 2.226 8.069 1.00 97.25 247 THR A C 1
ATOM 1970 O O . THR A 1 247 ? -3.607 3.120 8.904 1.00 97.25 247 THR A O 1
ATOM 1973 N N . TYR A 1 248 ? -4.662 2.258 7.132 1.00 97.56 248 TYR A N 1
ATOM 1974 C CA . TYR A 1 248 ? -5.629 3.354 7.055 1.00 97.56 248 TYR A CA 1
ATOM 1975 C C . TYR A 1 248 ? -6.504 3.472 8.310 1.00 97.56 248 TYR A C 1
ATOM 1977 O O . TYR A 1 248 ? -6.770 4.589 8.756 1.00 97.56 248 TYR A O 1
ATOM 1985 N N . LEU A 1 249 ? -6.911 2.357 8.928 1.00 97.56 249 LEU A N 1
ATOM 1986 C CA . LEU A 1 249 ? -7.610 2.386 10.219 1.00 97.56 249 LEU A CA 1
ATOM 1987 C C . LEU A 1 249 ? -6.730 2.951 11.338 1.00 97.56 249 LEU A C 1
ATOM 1989 O O . LEU A 1 249 ? -7.225 3.719 12.165 1.00 97.56 249 LEU A O 1
ATOM 1993 N N . TRP A 1 250 ? -5.439 2.606 11.366 1.00 97.69 250 TRP A N 1
ATOM 1994 C CA . TRP A 1 250 ? -4.494 3.169 12.333 1.00 97.69 250 TRP A CA 1
ATOM 1995 C C . TRP A 1 250 ? -4.339 4.674 12.142 1.00 97.69 250 TRP A C 1
ATOM 1997 O O . TRP A 1 250 ? -4.470 5.413 13.113 1.00 97.69 250 TRP A O 1
ATOM 2007 N N . VAL A 1 251 ? -4.146 5.132 10.901 1.00 97.62 251 VAL A N 1
ATOM 2008 C CA . VAL A 1 251 ? -4.073 6.562 10.572 1.00 97.62 251 VAL A CA 1
ATOM 2009 C C . VAL A 1 251 ? -5.350 7.268 11.026 1.00 97.62 251 VAL A C 1
ATOM 2011 O O . VAL A 1 251 ? -5.266 8.257 11.742 1.00 97.62 251 VAL A O 1
ATOM 2014 N N . CYS A 1 252 ? -6.535 6.731 10.715 1.00 97.62 252 CYS A N 1
ATOM 2015 C CA . CYS A 1 252 ? -7.797 7.352 11.128 1.00 97.62 252 CYS A CA 1
ATOM 2016 C C . CYS A 1 252 ? -7.943 7.458 12.652 1.00 97.62 252 CYS A C 1
ATOM 2018 O O . CYS A 1 252 ? -8.493 8.426 13.175 1.00 97.62 252 CYS A O 1
ATOM 2020 N N . MET A 1 253 ? -7.475 6.448 13.383 1.00 96.62 253 MET A N 1
ATOM 2021 C CA . MET A 1 253 ? -7.518 6.431 14.843 1.00 96.62 253 MET A CA 1
ATOM 2022 C C . MET A 1 253 ? -6.521 7.420 15.458 1.00 96.62 253 MET A C 1
ATOM 2024 O O . MET A 1 253 ? -6.868 8.098 16.423 1.00 96.62 253 MET A O 1
ATOM 2028 N N . LEU A 1 254 ? -5.314 7.523 14.897 1.00 98.06 254 LEU A N 1
ATOM 2029 C CA . LEU A 1 254 ? -4.281 8.453 15.354 1.00 98.06 254 LEU A CA 1
ATOM 2030 C C . LEU A 1 254 ? -4.626 9.904 14.994 1.00 98.06 254 LEU A C 1
ATOM 2032 O O . LEU A 1 254 ? -4.457 10.796 15.816 1.00 98.06 254 LEU A O 1
ATOM 2036 N N . GLU A 1 255 ? -5.172 10.158 13.810 1.00 97.19 255 GLU A N 1
ATOM 2037 C CA . GLU A 1 255 ? -5.581 11.503 13.391 1.00 97.19 255 GLU A CA 1
ATOM 2038 C C . GLU A 1 255 ? -6.955 11.913 13.938 1.00 97.19 255 GLU A C 1
ATOM 2040 O O . GLU A 1 255 ? -7.334 13.079 13.853 1.00 97.19 255 GLU A O 1
ATOM 2045 N N . GLY A 1 256 ? -7.730 10.967 14.479 1.00 95.50 256 GLY A N 1
ATOM 2046 C CA . GLY A 1 256 ? -9.105 11.218 14.918 1.00 95.50 256 GLY A CA 1
ATOM 2047 C C . GLY A 1 256 ? -10.039 11.626 13.772 1.00 95.50 256 GLY A C 1
ATOM 2048 O O . GLY A 1 256 ? -11.023 12.326 14.003 1.00 95.50 256 GLY A O 1
ATOM 2049 N N . SER A 1 257 ? -9.732 11.213 12.540 1.00 95.50 257 SER A N 1
ATOM 2050 C CA . SER A 1 257 ? -10.401 11.654 11.314 1.00 95.50 257 SER A CA 1
ATOM 2051 C C . SER A 1 257 ? -10.583 10.497 10.337 1.00 95.50 257 SER A C 1
ATOM 2053 O O . SER A 1 257 ? -9.735 9.617 10.253 1.00 95.50 257 SER A O 1
ATOM 2055 N N . LEU A 1 258 ? -11.674 10.505 9.568 1.00 95.19 258 LEU A N 1
ATOM 2056 C CA . LEU A 1 258 ? -11.906 9.545 8.478 1.00 95.19 258 LEU A CA 1
ATOM 2057 C C . LEU A 1 258 ? -11.382 10.031 7.126 1.00 95.19 258 LEU A C 1
ATOM 2059 O O . LEU A 1 258 ? -11.406 9.266 6.163 1.00 95.19 258 LEU A O 1
ATOM 2063 N N . ALA A 1 259 ? -10.861 11.260 7.064 1.00 94.56 259 ALA A N 1
ATOM 2064 C CA . ALA A 1 259 ? -10.306 11.843 5.849 1.00 94.56 259 ALA A CA 1
ATOM 2065 C C . ALA A 1 259 ? -9.319 10.917 5.104 1.00 94.56 259 ALA A C 1
ATOM 2067 O O . ALA A 1 259 ? -9.469 10.809 3.890 1.00 94.56 259 ALA A O 1
ATOM 2068 N N . PRO A 1 260 ? -8.387 10.183 5.761 1.00 95.06 260 PRO A N 1
ATOM 2069 C CA . PRO A 1 260 ? -7.516 9.239 5.054 1.00 95.06 260 PRO A CA 1
ATOM 2070 C C . PRO A 1 260 ? -8.288 8.217 4.208 1.00 95.06 260 PRO A C 1
ATOM 2072 O O . PRO A 1 260 ? -7.923 7.933 3.071 1.00 95.06 260 PRO A O 1
ATOM 2075 N N . VAL A 1 261 ? -9.374 7.662 4.747 1.00 95.12 261 VAL A N 1
ATOM 2076 C CA . VAL A 1 261 ? -10.168 6.657 4.036 1.00 95.12 261 VAL A CA 1
ATOM 2077 C C . VAL A 1 261 ? -11.077 7.313 3.005 1.00 95.12 261 VAL A C 1
ATOM 2079 O O . VAL A 1 261 ? -11.161 6.830 1.882 1.00 95.12 261 VAL A O 1
ATOM 2082 N N . GLU A 1 262 ? -11.773 8.387 3.375 1.00 93.50 262 GLU A N 1
ATOM 2083 C CA . GLU A 1 262 ? -12.774 9.021 2.510 1.00 93.50 262 GLU A CA 1
ATOM 2084 C C . GLU A 1 262 ? -12.157 9.712 1.300 1.00 93.50 262 GLU A C 1
ATOM 2086 O O . GLU A 1 262 ? -12.728 9.664 0.214 1.00 93.50 262 GLU A O 1
ATOM 2091 N N . GLN A 1 263 ? -11.012 10.361 1.499 1.00 91.69 263 GLN A N 1
ATOM 2092 C CA . GLN A 1 263 ? -10.367 11.171 0.475 1.00 91.69 263 GLN A CA 1
ATOM 2093 C C . GLN A 1 263 ? -9.336 10.367 -0.309 1.00 91.69 263 GLN A C 1
ATOM 2095 O O . GLN A 1 263 ? -9.173 10.637 -1.488 1.00 91.69 263 GLN A O 1
ATOM 2100 N N . GLU A 1 264 ? -8.676 9.368 0.290 1.00 92.88 264 GLU A N 1
ATOM 2101 C CA . GLU A 1 264 ? -7.661 8.579 -0.419 1.00 92.88 264 GLU A CA 1
ATOM 2102 C C . GLU A 1 264 ? -8.099 7.143 -0.704 1.00 92.88 264 GLU A C 1
ATOM 2104 O O . GLU A 1 264 ? -8.260 6.773 -1.865 1.00 92.88 264 GLU A O 1
ATOM 2109 N N . LEU A 1 265 ? -8.294 6.318 0.330 1.00 94.12 265 LEU A N 1
ATOM 2110 C CA . LEU A 1 265 ? -8.459 4.874 0.131 1.00 94.12 265 LEU A CA 1
ATOM 2111 C C . LEU A 1 265 ? -9.702 4.523 -0.691 1.00 94.12 265 LEU A C 1
ATOM 2113 O O . LEU A 1 265 ? -9.630 3.689 -1.590 1.00 94.12 265 LEU A O 1
ATOM 2117 N N . LEU A 1 266 ? -10.847 5.131 -0.375 1.00 93.00 266 LEU A N 1
ATOM 2118 C CA . LEU A 1 266 ? -12.104 4.830 -1.050 1.00 93.00 266 LEU A CA 1
ATOM 2119 C C . LEU A 1 266 ? -12.033 5.191 -2.546 1.00 93.00 266 LEU A C 1
ATOM 2121 O O . LEU A 1 266 ? -12.278 4.281 -3.341 1.00 93.00 266 LEU A O 1
ATOM 2125 N N . PRO A 1 267 ? -11.628 6.415 -2.954 1.00 90.06 267 PRO A N 1
ATOM 2126 C CA . PRO A 1 267 ? -11.413 6.744 -4.365 1.00 90.06 267 PRO A CA 1
ATOM 2127 C C . PRO A 1 267 ? -10.418 5.820 -5.075 1.00 90.06 267 PRO A C 1
ATOM 2129 O O . PRO A 1 267 ? -10.636 5.461 -6.231 1.00 90.06 267 PRO A O 1
ATOM 2132 N N . LEU A 1 268 ? -9.350 5.393 -4.391 1.00 91.00 268 LEU A N 1
ATOM 2133 C CA . LEU A 1 268 ? -8.375 4.456 -4.954 1.00 91.00 268 LEU A CA 1
ATOM 2134 C C . LEU A 1 268 ? -8.983 3.081 -5.230 1.00 91.00 268 LEU A C 1
ATOM 2136 O O . LEU A 1 268 ? -8.841 2.563 -6.336 1.00 91.00 268 LEU A O 1
ATOM 2140 N N . CYS A 1 269 ? -9.685 2.497 -4.256 1.00 92.75 269 CYS A N 1
ATOM 2141 C CA . CYS A 1 269 ? -10.362 1.214 -4.439 1.00 92.75 269 CYS A CA 1
ATOM 2142 C C . CYS A 1 269 ? -11.424 1.301 -5.541 1.00 92.75 269 CYS A C 1
ATOM 2144 O O . CYS A 1 269 ? -11.521 0.411 -6.377 1.00 92.75 269 CYS A O 1
ATOM 2146 N N . GLN A 1 270 ? -12.186 2.390 -5.560 1.00 89.75 270 GLN A N 1
ATOM 2147 C CA . GLN A 1 270 ? -13.205 2.676 -6.563 1.00 89.75 270 GLN A CA 1
ATOM 2148 C C . GLN A 1 270 ? -12.647 2.777 -7.988 1.00 89.75 270 GLN A C 1
ATOM 2150 O O . GLN A 1 270 ? -13.281 2.309 -8.926 1.00 89.75 270 GLN A O 1
ATOM 2155 N N . MET A 1 271 ? -11.452 3.345 -8.145 1.00 88.38 271 MET A N 1
ATOM 2156 C CA . MET A 1 271 ? -10.753 3.409 -9.427 1.00 88.38 271 MET A CA 1
ATOM 2157 C C . MET A 1 271 ? -10.161 2.051 -9.834 1.00 88.38 271 MET A C 1
ATOM 2159 O O . MET A 1 271 ? -10.323 1.603 -10.965 1.00 88.38 271 MET A O 1
ATOM 2163 N N . LEU A 1 272 ? -9.443 1.385 -8.926 1.00 89.25 272 LEU A N 1
ATOM 2164 C CA . LEU A 1 272 ? -8.620 0.225 -9.280 1.00 89.25 272 LEU A CA 1
ATOM 2165 C C . LEU A 1 272 ? -9.410 -1.088 -9.319 1.00 89.25 272 LEU A C 1
ATOM 2167 O O . LEU A 1 272 ? -9.206 -1.908 -10.215 1.00 89.25 272 LEU A O 1
ATOM 2171 N N . TYR A 1 273 ? -10.300 -1.329 -8.358 1.00 91.56 273 TYR A N 1
ATOM 2172 C CA . TYR A 1 273 ? -10.936 -2.639 -8.200 1.00 91.56 273 TYR A CA 1
ATOM 2173 C C . TYR A 1 273 ? -11.847 -3.041 -9.367 1.00 91.56 273 TYR A C 1
ATOM 2175 O O . TYR A 1 273 ? -11.727 -4.192 -9.798 1.00 91.56 273 TYR A O 1
ATOM 2183 N N . PRO A 1 274 ? -12.660 -2.153 -9.971 1.00 88.44 274 PRO A N 1
ATOM 2184 C CA . PRO A 1 274 ? -13.419 -2.501 -11.174 1.00 88.44 274 PRO A CA 1
ATOM 2185 C C . PRO A 1 274 ? -12.517 -2.939 -12.335 1.00 88.44 274 PRO A C 1
ATOM 2187 O O . PRO A 1 274 ? -12.773 -3.961 -12.975 1.00 88.44 274 PRO A O 1
ATOM 2190 N N . ARG A 1 275 ? -11.400 -2.231 -12.553 1.00 87.19 275 ARG A N 1
ATOM 2191 C CA . ARG A 1 275 ? -10.422 -2.534 -13.616 1.00 87.19 275 ARG A CA 1
ATOM 2192 C C . ARG A 1 275 ? -9.688 -3.848 -13.389 1.00 87.19 275 ARG A C 1
ATOM 2194 O O . ARG A 1 275 ? -9.346 -4.545 -14.342 1.00 87.19 275 ARG A O 1
ATOM 2201 N N . LEU A 1 276 ? -9.497 -4.217 -12.126 1.00 86.38 276 LEU A N 1
ATOM 2202 C CA . LEU A 1 276 ? -8.896 -5.485 -11.719 1.00 86.38 276 LEU A CA 1
ATOM 2203 C C . LEU A 1 276 ? -9.924 -6.620 -11.552 1.00 86.38 276 LEU A C 1
ATOM 2205 O O . LEU A 1 276 ? -9.549 -7.740 -11.198 1.00 86.38 276 LEU A O 1
ATOM 2209 N N . GLN A 1 277 ? -11.209 -6.357 -11.821 1.00 88.25 277 GLN A N 1
ATOM 2210 C CA . GLN A 1 277 ? -12.324 -7.283 -11.590 1.00 88.25 277 GLN A CA 1
ATOM 2211 C C . GLN A 1 277 ? -12.345 -7.828 -10.151 1.00 88.25 277 GLN A C 1
ATOM 2213 O O . GLN A 1 277 ? -12.586 -9.011 -9.900 1.00 88.25 277 GLN A O 1
ATOM 2218 N N . VAL A 1 278 ? -12.052 -6.955 -9.189 1.00 91.00 278 VAL A N 1
ATOM 2219 C CA . VAL A 1 278 ? -12.194 -7.232 -7.763 1.00 91.00 278 VAL A CA 1
ATOM 2220 C C . VAL A 1 278 ? -13.611 -6.841 -7.348 1.00 91.00 278 VAL A C 1
ATOM 2222 O O . VAL A 1 278 ? -13.976 -5.670 -7.373 1.00 91.00 278 VAL A O 1
ATOM 2225 N N . SER A 1 279 ? -14.433 -7.827 -6.987 1.00 91.62 279 SER A N 1
ATOM 2226 C CA . SER A 1 279 ? -15.821 -7.589 -6.588 1.00 91.62 279 SER A CA 1
ATOM 2227 C C . SER A 1 279 ? -15.900 -6.794 -5.283 1.00 91.62 279 SER A C 1
ATOM 2229 O O . SER A 1 279 ? -15.183 -7.092 -4.321 1.00 91.62 279 SER A O 1
ATOM 2231 N N . GLY A 1 280 ? -16.836 -5.845 -5.213 1.00 92.19 280 GLY A N 1
ATOM 2232 C CA . GLY A 1 280 ? -17.153 -5.134 -3.972 1.00 92.19 280 GLY A CA 1
ATOM 2233 C C . GLY A 1 280 ? -17.587 -6.073 -2.841 1.00 92.19 280 GLY A C 1
ATOM 2234 O O . GLY A 1 280 ? -17.278 -5.826 -1.677 1.00 92.19 280 GLY A O 1
ATOM 2235 N N . GLU A 1 281 ? -18.218 -7.203 -3.174 1.00 92.81 281 GLU A N 1
ATOM 2236 C CA . GLU A 1 281 ? -18.589 -8.247 -2.212 1.00 92.81 281 GLU A CA 1
ATOM 2237 C C . GLU A 1 281 ? -17.364 -8.852 -1.508 1.00 92.81 281 GLU A C 1
ATOM 2239 O O . GLU A 1 281 ? -17.341 -8.926 -0.276 1.00 92.81 281 GLU A O 1
ATOM 2244 N N . LEU A 1 282 ? -16.320 -9.225 -2.260 1.00 94.19 282 LEU A N 1
ATOM 2245 C CA . LEU A 1 282 ? -15.080 -9.741 -1.676 1.00 94.19 282 LEU A CA 1
ATOM 2246 C C . LEU A 1 282 ? -14.423 -8.691 -0.775 1.00 94.19 282 LEU A C 1
ATOM 2248 O O . LEU A 1 282 ? -14.048 -9.005 0.353 1.00 94.19 282 LEU A O 1
ATOM 2252 N N . VAL A 1 283 ? -14.320 -7.446 -1.243 1.00 95.44 283 VAL A N 1
ATOM 2253 C CA . VAL A 1 283 ? -13.721 -6.333 -0.484 1.00 95.44 283 VAL A CA 1
ATOM 2254 C C . VAL A 1 283 ? -14.463 -6.125 0.829 1.00 95.44 283 VAL A C 1
ATOM 2256 O O . VAL A 1 283 ? -13.858 -6.072 1.902 1.00 95.44 283 VAL A O 1
ATOM 2259 N N . ARG A 1 284 ? -15.795 -6.096 0.768 1.00 94.75 284 ARG A N 1
ATOM 2260 C CA . ARG A 1 284 ? -16.644 -6.008 1.949 1.00 94.75 284 ARG A CA 1
ATOM 2261 C C . ARG A 1 284 ? -16.414 -7.200 2.870 1.00 94.75 284 ARG A C 1
ATOM 2263 O O . ARG A 1 284 ? -16.249 -6.998 4.068 1.00 94.75 284 ARG A O 1
ATOM 2270 N N . GLN A 1 285 ? -16.314 -8.426 2.361 1.00 96.81 285 GLN A N 1
ATOM 2271 C CA . GLN A 1 285 ? -16.005 -9.567 3.221 1.00 96.81 285 GLN A CA 1
ATOM 2272 C C . GLN A 1 285 ? -14.632 -9.436 3.896 1.00 96.81 285 GLN A C 1
ATOM 2274 O O . GLN A 1 285 ? -14.516 -9.732 5.087 1.00 96.81 285 GLN A O 1
ATOM 2279 N N . LEU A 1 286 ? -13.601 -8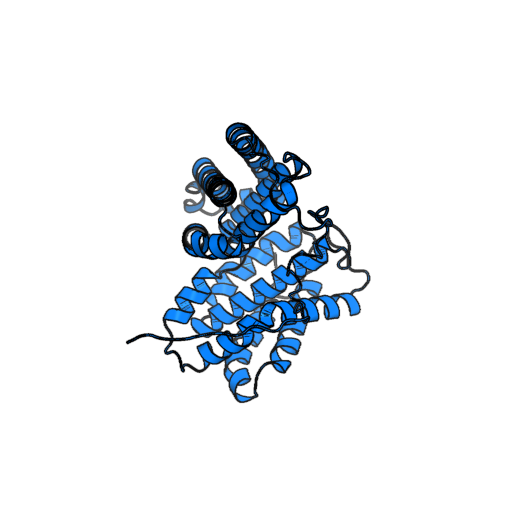.982 3.180 1.00 97.56 286 LEU A N 1
ATOM 2280 C CA . LEU A 1 286 ? -12.268 -8.775 3.750 1.00 97.56 286 LEU A CA 1
ATOM 2281 C C . LEU A 1 286 ? -12.313 -7.764 4.901 1.00 97.56 286 LEU A C 1
ATOM 2283 O O . LEU A 1 286 ? -11.775 -8.043 5.972 1.00 97.56 286 LEU A O 1
ATOM 2287 N N . ILE A 1 287 ? -13.033 -6.649 4.741 1.00 97.75 287 ILE A N 1
ATOM 2288 C CA . ILE A 1 287 ? -13.219 -5.659 5.813 1.00 97.75 287 ILE A CA 1
ATOM 2289 C C . ILE A 1 287 ? -13.994 -6.272 6.990 1.00 97.75 287 ILE A C 1
ATOM 2291 O O . ILE A 1 287 ? -13.620 -6.069 8.145 1.00 97.75 287 ILE A O 1
ATOM 2295 N N . HIS A 1 288 ? -15.039 -7.065 6.730 1.00 97.75 288 HIS A N 1
ATOM 2296 C CA . HIS A 1 288 ? -15.812 -7.728 7.788 1.00 97.75 288 HIS A CA 1
ATOM 2297 C C . HIS A 1 288 ? -14.919 -8.624 8.647 1.00 97.75 288 HIS A C 1
ATOM 2299 O O . HIS A 1 288 ? -14.887 -8.519 9.879 1.00 97.75 288 HIS A O 1
ATOM 2305 N N . LEU A 1 289 ? -14.192 -9.510 7.967 1.00 98.50 289 LEU A N 1
ATOM 2306 C CA . LEU A 1 289 ? -13.278 -10.459 8.576 1.00 98.50 289 LEU A CA 1
ATOM 2307 C C . LEU A 1 289 ? -12.147 -9.733 9.294 1.00 98.50 289 LEU A C 1
ATOM 2309 O O . LEU A 1 289 ? -11.780 -10.158 10.382 1.00 98.50 289 LEU A O 1
ATOM 2313 N N . LEU A 1 290 ? -11.650 -8.614 8.759 1.00 98.50 290 LEU A N 1
ATOM 2314 C CA . LEU A 1 290 ? -10.666 -7.781 9.443 1.00 98.50 290 LEU A CA 1
ATOM 2315 C C . LEU A 1 290 ? -11.187 -7.312 10.804 1.00 98.50 290 LEU A C 1
ATOM 2317 O O . LEU A 1 290 ? -10.518 -7.503 11.818 1.00 98.50 290 LEU A O 1
ATOM 2321 N N . GLY A 1 291 ? -12.409 -6.778 10.859 1.00 97.62 291 GLY A N 1
ATOM 2322 C CA . GLY A 1 291 ? -13.019 -6.373 12.124 1.00 97.62 291 GLY A CA 1
ATOM 2323 C C . GLY A 1 291 ? -13.195 -7.528 13.109 1.00 97.62 291 GLY A C 1
ATOM 2324 O O . GLY A 1 291 ? -13.010 -7.343 14.310 1.00 97.62 291 GLY A O 1
ATOM 2325 N N . VAL A 1 292 ? -13.568 -8.718 12.623 1.00 98.00 292 VAL A N 1
ATOM 2326 C CA . VAL A 1 292 ? -13.697 -9.929 13.455 1.00 98.00 292 VAL A CA 1
ATOM 2327 C C . VAL A 1 292 ? -12.342 -10.365 14.000 1.00 98.00 292 VAL A C 1
ATOM 2329 O O . VAL A 1 292 ? -12.224 -10.592 15.200 1.00 98.00 292 VAL A O 1
ATOM 2332 N N . THR A 1 293 ? -11.325 -10.440 13.147 1.00 98.38 293 THR A N 1
ATOM 2333 C CA . THR A 1 293 ? -9.990 -10.909 13.519 1.00 98.38 293 THR A CA 1
ATOM 2334 C C . THR A 1 293 ? -9.319 -9.944 14.491 1.00 98.38 293 THR A C 1
ATOM 2336 O O . THR A 1 293 ? -8.817 -10.387 15.516 1.00 98.38 293 THR A O 1
ATOM 2339 N N . VAL A 1 294 ? -9.380 -8.626 14.258 1.00 97.62 294 VAL A N 1
ATOM 2340 C CA . VAL A 1 294 ? -8.784 -7.616 15.158 1.00 97.62 294 VAL A CA 1
ATOM 2341 C C . VAL A 1 294 ? -9.369 -7.684 16.573 1.00 97.62 294 VAL A C 1
ATOM 2343 O O . VAL A 1 294 ? -8.638 -7.508 17.547 1.00 97.62 294 VAL A O 1
ATOM 2346 N N . ARG A 1 295 ? -10.660 -8.019 16.720 1.00 96.94 295 ARG A N 1
ATOM 2347 C CA . ARG A 1 295 ? -11.295 -8.201 18.040 1.00 96.94 295 ARG A CA 1
ATOM 2348 C C . ARG A 1 295 ? -10.648 -9.289 18.895 1.00 96.94 295 ARG A C 1
ATOM 2350 O O . ARG A 1 295 ? -10.772 -9.227 20.111 1.00 96.94 295 ARG A O 1
ATOM 2357 N N . LEU A 1 296 ? -9.945 -10.246 18.291 1.00 97.00 296 LEU A N 1
ATOM 2358 C CA . LEU A 1 296 ? -9.215 -11.287 19.020 1.00 97.00 296 LEU A CA 1
ATOM 2359 C C . LEU A 1 296 ? -7.909 -10.770 19.641 1.00 97.00 296 LEU A C 1
ATOM 2361 O O . LEU A 1 296 ? -7.363 -11.408 20.537 1.00 97.00 296 LEU A O 1
ATOM 2365 N N . TYR A 1 297 ? -7.407 -9.625 19.172 1.00 97.25 297 TYR A N 1
ATOM 2366 C CA . TYR A 1 297 ? -6.128 -9.062 19.599 1.00 97.25 297 TYR A CA 1
ATOM 2367 C C . TYR A 1 297 ? -6.270 -7.954 20.636 1.00 97.25 297 TYR A C 1
ATOM 2369 O O . TYR A 1 297 ? -5.279 -7.644 21.294 1.00 97.25 297 TYR A O 1
ATOM 2377 N N . LEU A 1 298 ? -7.462 -7.379 20.803 1.00 96.94 298 LEU A N 1
ATOM 2378 C CA . LEU A 1 298 ? -7.706 -6.207 21.643 1.00 96.94 298 LEU A CA 1
ATOM 2379 C C . LEU A 1 298 ? -8.558 -6.543 22.872 1.00 96.94 298 LEU A C 1
ATOM 2381 O O . LEU A 1 298 ? -9.463 -7.374 22.816 1.00 96.94 298 LEU A O 1
ATOM 2385 N N . SER A 1 299 ? -8.284 -5.869 23.986 1.00 96.94 299 SER A N 1
ATOM 2386 C CA . SER A 1 299 ? -9.143 -5.880 25.171 1.00 96.94 299 SER A CA 1
ATOM 2387 C C . SER A 1 299 ? -10.456 -5.117 24.916 1.00 96.94 299 SER A C 1
ATOM 2389 O O . SER A 1 299 ? -10.540 -4.326 23.974 1.00 96.94 299 SER A O 1
ATOM 2391 N N . PRO A 1 300 ? -11.492 -5.292 25.759 1.00 96.00 300 PRO A N 1
ATOM 2392 C CA . PRO A 1 300 ? -12.724 -4.508 25.650 1.00 96.00 300 PRO A CA 1
ATOM 2393 C C . PRO A 1 300 ? -12.499 -2.987 25.687 1.00 96.00 300 PRO A C 1
ATOM 2395 O O . PRO A 1 300 ? -13.142 -2.260 24.931 1.00 96.00 300 PRO A O 1
ATOM 2398 N N . ASP A 1 301 ? -11.554 -2.517 26.506 1.00 96.50 301 ASP A N 1
ATOM 2399 C CA . ASP A 1 301 ? -11.225 -1.092 26.622 1.00 96.50 301 ASP A CA 1
ATOM 2400 C C . ASP A 1 301 ? -10.492 -0.580 25.377 1.00 96.50 301 ASP A C 1
ATOM 2402 O O . ASP A 1 301 ? -10.798 0.494 24.864 1.00 96.50 301 ASP A O 1
ATOM 2406 N N . GLU A 1 302 ? -9.561 -1.369 24.836 1.00 96.81 302 GLU A N 1
ATOM 2407 C CA . GLU A 1 302 ? -8.866 -1.065 23.579 1.00 96.81 302 GLU A CA 1
ATOM 2408 C C . GLU A 1 302 ? -9.845 -1.042 22.392 1.00 96.81 302 GLU A C 1
ATOM 2410 O O . GLU A 1 302 ? -9.760 -0.183 21.510 1.00 96.81 302 GLU A O 1
ATOM 2415 N N . LEU A 1 303 ? -10.834 -1.942 22.391 1.00 96.00 303 LEU A N 1
ATOM 2416 C CA . LEU A 1 303 ? -11.869 -1.997 21.361 1.00 96.00 303 LEU A CA 1
ATOM 2417 C C . LEU A 1 303 ? -12.739 -0.747 21.309 1.00 96.00 303 LEU A C 1
ATOM 2419 O O . LEU A 1 303 ? -13.199 -0.392 20.222 1.00 96.00 303 LEU A O 1
ATOM 2423 N N . ALA A 1 304 ? -12.936 -0.053 22.431 1.00 96.00 304 ALA A N 1
ATOM 2424 C CA . ALA A 1 304 ? -13.680 1.202 22.449 1.00 96.00 304 ALA A CA 1
ATOM 2425 C C . ALA A 1 304 ? -13.039 2.276 21.548 1.00 96.00 304 ALA A C 1
ATOM 2427 O O . ALA A 1 304 ? -13.760 3.092 20.976 1.00 96.00 304 ALA A O 1
ATOM 2428 N N . TYR A 1 305 ? -11.713 2.231 21.364 1.00 95.19 305 TYR A N 1
ATOM 2429 C CA . TYR A 1 305 ? -10.975 3.150 20.492 1.00 95.19 305 TYR A CA 1
ATOM 2430 C C . TYR A 1 305 ? -10.905 2.697 19.036 1.00 95.19 305 TYR A C 1
ATOM 2432 O O . TYR A 1 305 ? -10.757 3.542 18.167 1.00 95.19 305 TYR A O 1
ATOM 2440 N N . PHE A 1 306 ? -11.007 1.395 18.756 1.00 95.56 306 PHE A N 1
ATOM 2441 C CA . PHE A 1 306 ? -10.955 0.852 17.392 1.00 95.56 306 PHE A CA 1
ATOM 2442 C C . PHE A 1 306 ? -12.333 0.823 16.710 1.00 95.56 306 PHE A C 1
ATOM 2444 O O . PHE A 1 306 ? -12.472 1.060 15.506 1.00 95.56 306 PHE A O 1
ATOM 2451 N N . GLN A 1 307 ? -13.376 0.492 17.474 1.00 95.56 307 GLN A N 1
ATOM 2452 C CA . GLN A 1 307 ? -14.706 0.204 16.944 1.00 95.56 307 GLN A CA 1
ATOM 2453 C C . GLN A 1 307 ? -15.346 1.375 16.169 1.00 95.56 307 GLN A C 1
ATOM 2455 O O . GLN A 1 307 ? -16.006 1.089 15.163 1.00 95.56 307 GLN A O 1
ATOM 2460 N N . PRO A 1 308 ? -15.211 2.656 16.575 1.00 95.56 308 PRO A N 1
ATOM 2461 C CA . PRO A 1 308 ? -15.789 3.772 15.823 1.00 95.56 308 PRO A CA 1
ATOM 2462 C C . PRO A 1 308 ? -15.234 3.875 14.394 1.00 95.56 308 PRO A C 1
ATOM 2464 O O . PRO A 1 308 ? -16.006 3.945 13.437 1.00 95.56 308 PRO A O 1
ATOM 2467 N N . GLN A 1 309 ? -13.913 3.790 14.241 1.00 95.12 309 GLN A N 1
ATOM 2468 C CA . GLN A 1 309 ? -13.192 3.889 12.970 1.00 95.12 309 GLN A CA 1
ATOM 2469 C C . GLN A 1 309 ? -13.512 2.685 12.085 1.00 95.12 309 GLN A C 1
ATOM 2471 O O . GLN A 1 309 ? -13.816 2.844 10.904 1.00 95.12 309 GLN A O 1
ATOM 2476 N N . TYR A 1 310 ? -13.550 1.484 12.667 1.00 96.56 310 TYR A N 1
ATOM 2477 C CA . TYR A 1 310 ? -13.972 0.284 11.950 1.00 96.56 310 TYR A CA 1
ATOM 2478 C C . TYR A 1 310 ? -15.415 0.384 11.428 1.00 96.56 310 TYR A C 1
ATOM 2480 O O . TYR A 1 310 ? -15.676 0.074 10.267 1.00 96.56 310 TYR A O 1
ATOM 2488 N N . LYS A 1 311 ? -16.371 0.827 12.260 1.00 96.06 311 LYS A N 1
ATOM 2489 C CA . LYS A 1 311 ? -17.778 0.991 11.844 1.00 96.06 311 LYS A CA 1
ATOM 2490 C C . LYS A 1 311 ? -17.919 2.007 10.712 1.00 96.06 311 LYS A C 1
ATOM 2492 O O . LYS A 1 311 ? -18.723 1.801 9.802 1.00 96.06 311 LYS A O 1
ATOM 2497 N N . ALA A 1 312 ? -17.146 3.084 10.766 1.00 93.25 312 ALA A N 1
ATOM 2498 C CA . ALA A 1 312 ? -17.116 4.076 9.708 1.00 93.25 312 ALA A CA 1
ATOM 2499 C C . ALA A 1 312 ? -16.561 3.505 8.395 1.00 93.25 312 ALA A C 1
ATOM 2501 O O . ALA A 1 312 ? -17.235 3.606 7.371 1.00 93.25 312 ALA A O 1
ATOM 2502 N N . LEU A 1 313 ? -15.412 2.816 8.432 1.00 94.44 313 LEU A N 1
ATOM 2503 C CA . LEU A 1 313 ? -14.851 2.113 7.270 1.00 94.44 313 LEU A CA 1
ATOM 2504 C C . LEU A 1 313 ? -15.864 1.121 6.676 1.00 94.44 313 LEU A C 1
ATOM 2506 O O . LEU A 1 313 ? -16.134 1.133 5.479 1.00 94.44 313 LEU A O 1
ATOM 2510 N N . TRP A 1 314 ? -16.495 0.305 7.522 1.00 94.75 314 TRP A N 1
ATOM 2511 C CA . TRP A 1 314 ? -17.527 -0.652 7.112 1.00 94.75 314 TRP A CA 1
ATOM 2512 C C . TRP A 1 314 ? -18.712 -0.001 6.381 1.00 94.75 314 TRP A C 1
ATOM 2514 O O . TRP A 1 314 ? -19.307 -0.593 5.473 1.00 94.75 314 TRP A O 1
ATOM 2524 N N . THR A 1 315 ? -19.073 1.211 6.800 1.00 94.12 315 THR A N 1
ATOM 2525 C CA . THR A 1 315 ? -20.166 1.993 6.211 1.00 94.12 315 THR A CA 1
ATOM 2526 C C . THR A 1 315 ? -19.744 2.625 4.885 1.00 94.12 315 THR A C 1
ATOM 2528 O O . THR A 1 315 ? -20.534 2.652 3.942 1.00 94.12 315 THR A O 1
ATOM 2531 N N . LEU A 1 316 ? -18.501 3.102 4.792 1.00 92.38 316 LEU A N 1
ATOM 2532 C CA . LEU A 1 316 ? -17.910 3.656 3.571 1.00 92.38 316 LEU A CA 1
ATOM 2533 C C . LEU A 1 316 ? -17.869 2.629 2.435 1.00 92.38 316 LEU A C 1
ATOM 2535 O O . LEU A 1 316 ? -18.250 2.951 1.318 1.00 92.38 316 LEU A O 1
ATOM 2539 N N . PHE A 1 317 ? -17.525 1.381 2.750 1.00 92.94 317 PHE A N 1
ATOM 2540 C CA . PHE A 1 317 ? -17.501 0.255 1.808 1.00 92.94 317 PHE A CA 1
ATOM 2541 C C . PHE A 1 317 ? -18.832 -0.524 1.775 1.00 92.94 317 PHE A C 1
ATOM 2543 O O . PHE A 1 317 ? -18.866 -1.754 1.666 1.00 92.94 317 PHE A O 1
ATOM 2550 N N . SER A 1 318 ? -19.960 0.171 1.949 1.00 90.19 318 SER A N 1
ATOM 2551 C CA . SER A 1 318 ? -21.293 -0.406 1.716 1.00 90.19 318 SER A CA 1
ATOM 2552 C C . SER A 1 318 ? -21.609 -0.475 0.222 1.00 90.19 318 SER A C 1
ATOM 2554 O O . SER A 1 318 ? -21.141 0.397 -0.504 1.00 90.19 318 SER A O 1
ATOM 2556 N N . PRO A 1 319 ? -22.409 -1.456 -0.245 1.00 84.81 319 PRO A N 1
ATOM 2557 C CA . PRO A 1 319 ? -22.779 -1.566 -1.662 1.00 84.81 319 PRO A CA 1
ATOM 2558 C C . PRO A 1 319 ? -23.329 -0.250 -2.227 1.00 84.81 319 PRO A C 1
ATOM 2560 O O . PRO A 1 319 ? -22.901 0.216 -3.276 1.00 84.81 319 PRO A O 1
ATOM 2563 N N . ASP A 1 320 ? -24.164 0.446 -1.447 1.00 79.69 320 ASP A N 1
ATOM 2564 C CA . ASP A 1 320 ? -24.746 1.741 -1.819 1.00 79.69 320 ASP A CA 1
ATOM 2565 C C . ASP A 1 320 ? -23.725 2.858 -2.072 1.00 79.69 320 ASP A C 1
ATOM 2567 O O . ASP A 1 320 ? -24.072 3.873 -2.669 1.00 79.69 320 ASP A O 1
ATOM 2571 N N . ARG A 1 321 ? -22.495 2.731 -1.572 1.00 75.00 321 ARG A N 1
ATOM 2572 C CA . ARG A 1 321 ? -21.433 3.734 -1.731 1.00 75.00 321 ARG A CA 1
ATOM 2573 C C . ARG A 1 321 ? -20.295 3.237 -2.607 1.00 75.00 321 ARG A C 1
ATOM 2575 O O . ARG A 1 321 ? -19.699 4.035 -3.319 1.00 75.00 321 ARG A O 1
ATOM 2582 N N . PHE A 1 322 ? -20.001 1.945 -2.540 1.00 75.56 322 PHE A N 1
ATOM 2583 C CA . PHE A 1 322 ? -18.889 1.327 -3.240 1.00 75.56 322 PHE A CA 1
ATOM 2584 C C . PHE A 1 322 ? -19.239 1.002 -4.695 1.00 75.56 322 PHE A C 1
ATOM 2586 O O . PHE A 1 322 ? -18.430 1.282 -5.571 1.00 75.56 322 PHE A O 1
ATOM 2593 N N . ASP A 1 323 ? -20.462 0.527 -4.957 1.00 68.81 323 ASP A N 1
ATOM 2594 C CA . ASP A 1 323 ? -20.908 0.119 -6.298 1.00 68.81 323 ASP A CA 1
ATOM 2595 C C . ASP A 1 323 ? -21.546 1.276 -7.098 1.00 68.81 323 ASP A C 1
ATOM 2597 O O . ASP A 1 323 ? -21.990 1.087 -8.227 1.00 68.81 323 ASP A O 1
ATOM 2601 N N . ARG A 1 324 ? -21.624 2.488 -6.525 1.00 54.06 324 ARG A N 1
ATOM 2602 C CA . ARG A 1 324 ? -22.093 3.701 -7.222 1.00 54.06 324 ARG A CA 1
ATOM 2603 C C . ARG A 1 324 ? -20.956 4.392 -7.975 1.00 54.06 324 ARG A C 1
ATOM 2605 O O . ARG A 1 324 ? -20.640 5.539 -7.656 1.00 54.06 324 ARG A O 1
ATOM 2612 N N . LEU A 1 325 ? -20.370 3.707 -8.952 1.00 45.56 325 LEU A N 1
ATOM 2613 C CA . LEU A 1 325 ? -19.544 4.312 -9.999 1.00 45.56 325 LEU A CA 1
ATOM 2614 C C . LEU A 1 325 ? -19.819 3.645 -11.340 1.00 45.56 325 LEU A C 1
ATOM 2616 O O . LEU A 1 325 ? -19.647 2.409 -11.424 1.00 45.56 325 LEU A O 1
#

Mean predicted aligned error: 8.89 Å

Solvent-accessible surface area (backbone atoms only — not comparable to full-atom values): 18415 Å² total; per-residue (Å²): 134,89,82,85,85,90,84,89,87,88,85,88,81,85,78,88,74,78,72,95,73,82,80,54,42,87,84,55,75,71,82,75,78,92,74,82,86,75,92,72,79,74,54,63,68,59,50,53,55,42,43,57,54,16,41,55,53,11,46,57,52,38,48,67,66,41,36,66,61,47,50,60,46,39,75,72,68,35,85,73,47,75,64,64,46,67,66,56,56,52,47,56,50,49,53,54,56,49,50,43,50,52,36,54,77,70,67,50,50,57,70,56,46,43,61,68,42,35,57,63,41,27,48,51,42,50,57,40,34,72,76,40,33,52,45,42,50,54,52,44,46,27,51,52,36,21,50,50,45,32,47,74,71,46,56,95,80,49,41,59,68,51,46,51,41,50,47,42,54,48,50,41,50,69,24,68,55,48,58,34,51,61,36,49,69,76,49,60,87,82,34,69,55,53,46,46,44,64,65,41,60,86,42,41,66,64,46,18,49,51,27,47,55,51,47,43,72,76,42,75,82,43,64,39,78,90,42,38,52,83,37,48,39,47,39,50,52,51,28,50,53,44,44,34,54,50,46,46,48,44,32,24,49,52,65,72,38,61,57,64,42,68,58,31,50,49,52,31,48,61,60,48,28,66,73,47,44,47,54,66,66,58,55,38,49,46,54,54,38,42,59,58,52,52,55,76,76,45,54,78,74,51,38,67,65,47,49,62,56,51,54,48,53,56,57,58,53,27,67,88,57,54,67,70,118

Radius of gyration: 21.47 Å; Cα contacts (8 Å, |Δi|>4): 314; chains: 1; bounding box: 63×50×57 Å

pLDDT: mean 82.89, std 21.63, range [20.95, 98.62]

Nearest PDB structures (foldseek):
  7uqa-assembly2_C  TM=8.895E-01  e=3.768E-03  synthetic construct
  8imk-assembly1_A  TM=8.356E-01  e=4.281E-03  Anthocerotibacter panamensis
  8imk-assembly1_s  TM=8.301E-01  e=5.767E-03  Anthocerotibacter panamensis
  8imk-assembly1_R  TM=8.273E-01  e=6.280E-03  Anthocerotibacter panamensis
  8imj-assembly1_J  TM=8.169E-01  e=9.613E-03  Anthocerotibacter panamensis

Sequence (325 aa):
MNLNPQWVGTSHNSDRRNSVYDSIPGLGWAANRFVENSGDDLDTLFFINALHSASSSAWARMESLLYDEWHEYIEQRTAALQLVDRAALSQDVNDIFQRALDAHTQGLSPADFSLDMSDPIGGLRQEYAAIEPRLIGFLSTYCFYTARYLMDGLPPAIRPLMAEYFYVIFDNLCIPIKRAYDAASQHAFNSPQLQVVRRLIPASRSISQQVVENALRIYPNYRAIHGSLSDPAIRLSSIRDVETFQTYLWVCMLEGSLAPVEQELLPLCQMLYPRLQVSGELVRQLIHLLGVTVRLYLSPDELAYFQPQYKALWTLFSPDRFDRL

Foldseek 3Di:
DDDDDDDDDDDDDDDDDDDPPQFFDPLDDPPDDDDDDDPPPPPLVLLLVLLVVLLVVLLVVLCVLLVCVCCVPQVPPDPLSVVPPPVVLSVLLSVLLSLLSVCVVVVNDLVNLLVVCLCSLLVVLVVLLVSAQLVLLSSLSSLVSSLVSSLVSDDPVCSVVSVSSSVSSNLSSLANVSLLVVLLVVDDCPDLLNVLLVLCVVCLLVLLLQLLVVLCVVCVPDAWPVGGSPRRNNVVVSSSLSSRVSRLLSSCLSVVHNCSCVRHVLVNCLSVCVSRVNDLVSVLSSLVSSLVSSVVRDDPVSCVSRVVSSVVNSVCSDCVNSVPD

Secondary structure (DSSP, 8-state):
-------------------TTS---SS----------------HHHHHHHHHHHHHHHHHHHHHHSHHHHIIIIIHH-TTGGG--HHHHHHHHHHHHHHHHHHHHTT--HHHHHHHHHHHHHHHHHHHHHH-TTHHHHHHHHHHHHHHHHHHHS-TTTHHHHHHHHHHHHHHHHS-HHHHHHHHTTS-TT-HHHHHHHHHGGGHHHHHHHHHHHHHHH-TT-EETTEETTSHHHHHHHHHHHHHHHHHHHHHHHHT-SHIIIIIIHHHHHHHHHHTT--HHHHHHHHHHHHHHHTTTS-HHHHHHHHHHHHHHHHHTSHHHHS--